Protein AF-A0A2E9YL46-F1 (afdb_monomer_lite)

Radius of gyration: 16.25 Å; chains: 1; bounding box: 43×36×44 Å

Foldseek 3Di:
DEAEEDEQAAEEEEEEQDADDYAYEYEWEFPRYEYEYERDDLQRYAYEYAPVQFLAPADAQGFFAEAEAEQDAAAFQAEAEPQVPDQLSNGAEYEYDDDVDQQLVQLPVVVCSVVQFCQSVQSSNHHHDRSRGYQWYFHPFQFGKHKYWYFRPVFTKIWIKIATSVVDPGGRTTGRVRITGIYMYGNHHGPCDVVNPGSYGYHHVVVVVVPD

Secondary structure (DSSP, 8-state):
-PPPEEE--SS-EEEE--SSSS--EEEE-TTS--EEEES--TTTSEEEEEGGG-SS-PPTTPBP-EEEEEPP-PPTTPEEE-TTTS-GGG-SEEEEE--S-TTHHHH-GGGGGGT-SSHHHHHHTS-SSTT---SEEEPSSTT-EEEEEEEETTTTEEEEEEEEGGGSTT--EE-GGGEEEEEEEETPPTTHHHHHT--EEEE-GGGGGGT-

Sequence (212 aa):
DADDTVWGGNGNDIIDVGAVAGSDVLYLNAGVGKTKVTGFLIATDILHLNMDKTTATTATAGQAVVGNMTAATPADDAAYDFSAGIDTAAVDIVEVDIADGANTANADLFDDYTNGDAVELFKMLAAVGANNNIGSITVDNAGDQFYIVAYDDDTQGMHLYHANSAAVLSDTSVTINEMDYIAFFVAAADEVLAATGATVLTFDFTTINAAY

pLDDT: mean 81.87, std 11.88, range [36.28, 94.44]

Structure (mmCIF, N/CA/C/O backbone):
data_AF-A0A2E9YL46-F1
#
_entry.id   AF-A0A2E9YL46-F1
#
loop_
_atom_site.group_PDB
_atom_site.id
_atom_site.type_symbol
_atom_site.label_atom_id
_atom_site.label_alt_id
_atom_site.label_comp_id
_atom_site.label_asym_id
_atom_site.label_entity_id
_atom_site.label_seq_id
_atom_site.pdbx_PDB_ins_code
_atom_site.Cartn_x
_atom_site.Cartn_y
_atom_site.Cartn_z
_atom_site.occupancy
_atom_site.B_iso_or_equiv
_atom_site.auth_seq_id
_atom_site.auth_comp_id
_atom_site.auth_asym_id
_atom_site.auth_atom_id
_atom_site.pdbx_PDB_model_num
ATOM 1 N N . ASP A 1 1 ? 12.480 2.189 -25.510 1.00 67.06 1 ASP A N 1
ATOM 2 C CA . ASP A 1 1 ? 13.425 1.947 -24.429 1.00 67.06 1 ASP A CA 1
ATOM 3 C C . ASP A 1 1 ? 13.916 0.516 -24.495 1.00 67.06 1 ASP A C 1
ATOM 5 O O . ASP A 1 1 ? 13.446 -0.228 -25.359 1.00 67.06 1 ASP A O 1
ATOM 9 N N . ALA A 1 2 ? 14.919 0.172 -23.695 1.00 77.31 2 ALA A N 1
ATOM 10 C CA . ALA A 1 2 ? 15.204 -1.223 -23.361 1.00 77.31 2 ALA A CA 1
ATOM 11 C C . ALA A 1 2 ? 14.511 -1.553 -22.033 1.00 77.31 2 ALA A C 1
ATOM 13 O O . ALA A 1 2 ? 14.193 -0.636 -21.294 1.00 77.31 2 ALA A O 1
ATOM 14 N N . ASP A 1 3 ? 14.294 -2.837 -21.752 1.00 87.81 3 ASP A N 1
ATOM 15 C CA . ASP A 1 3 ? 13.725 -3.269 -20.473 1.00 87.81 3 ASP A CA 1
ATOM 16 C C . ASP A 1 3 ? 14.717 -2.965 -19.338 1.00 87.81 3 ASP A C 1
ATOM 18 O O . ASP A 1 3 ? 15.845 -3.482 -19.347 1.00 87.81 3 ASP A O 1
ATOM 22 N N . ASP A 1 4 ? 14.303 -2.152 -18.369 1.00 87.56 4 ASP A N 1
ATOM 23 C CA . ASP A 1 4 ? 15.107 -1.795 -17.207 1.00 87.56 4 ASP A CA 1
ATOM 24 C C . ASP A 1 4 ? 14.738 -2.623 -15.972 1.00 87.56 4 ASP A C 1
ATOM 26 O O . ASP A 1 4 ? 13.637 -3.142 -15.798 1.00 87.56 4 ASP A O 1
ATOM 30 N N . THR A 1 5 ? 15.705 -2.785 -15.071 1.00 90.25 5 THR A N 1
ATOM 31 C CA . THR A 1 5 ? 15.477 -3.372 -13.749 1.00 90.25 5 THR A CA 1
ATOM 32 C C . THR A 1 5 ? 15.997 -2.419 -12.693 1.00 90.25 5 THR A C 1
ATOM 34 O O . THR A 1 5 ? 17.203 -2.182 -12.593 1.00 90.25 5 THR A O 1
ATOM 37 N N . VAL A 1 6 ? 15.080 -1.891 -11.889 1.00 91.12 6 VAL A N 1
ATOM 38 C CA . VAL A 1 6 ? 15.358 -0.877 -10.881 1.00 91.12 6 VAL A CA 1
ATOM 39 C C . VAL A 1 6 ? 15.037 -1.411 -9.496 1.00 91.12 6 VAL A C 1
ATOM 41 O O . VAL A 1 6 ? 13.941 -1.894 -9.216 1.00 91.12 6 VAL A O 1
ATOM 44 N N . TRP A 1 7 ? 16.005 -1.278 -8.596 1.00 89.94 7 TRP A N 1
ATOM 45 C CA . TRP A 1 7 ? 15.817 -1.533 -7.177 1.00 89.94 7 TRP A CA 1
ATOM 46 C C . TRP A 1 7 ? 15.770 -0.206 -6.432 1.00 89.94 7 TRP A C 1
ATOM 48 O O . TRP A 1 7 ? 16.746 0.542 -6.470 1.00 89.94 7 TRP A O 1
ATOM 58 N N . GLY A 1 8 ? 14.652 0.074 -5.753 1.00 87.50 8 GLY A N 1
ATOM 59 C CA . GLY A 1 8 ? 14.520 1.301 -4.966 1.00 87.50 8 GLY A CA 1
ATOM 60 C C . GLY A 1 8 ? 15.482 1.355 -3.781 1.00 87.50 8 GLY A C 1
ATOM 61 O O . GLY A 1 8 ? 15.953 2.422 -3.424 1.00 87.50 8 GLY A O 1
ATOM 62 N N . GLY A 1 9 ? 15.872 0.202 -3.230 1.00 85.94 9 GLY A N 1
ATOM 63 C CA . GLY A 1 9 ? 16.794 0.158 -2.099 1.00 85.94 9 GLY A CA 1
ATOM 64 C C . GLY A 1 9 ? 16.181 0.714 -0.811 1.00 85.94 9 GLY A C 1
ATOM 65 O O . GLY A 1 9 ? 14.980 0.595 -0.576 1.00 85.94 9 GLY A O 1
ATOM 66 N N . ASN A 1 10 ? 17.043 1.253 0.054 1.00 86.38 10 ASN A N 1
ATOM 67 C CA . ASN A 1 10 ? 16.646 1.937 1.281 1.00 86.38 10 ASN A CA 1
ATOM 68 C C . ASN A 1 10 ? 16.877 3.440 1.105 1.00 86.38 10 ASN A C 1
ATOM 70 O O . ASN A 1 10 ? 17.934 3.838 0.615 1.00 86.38 10 ASN A O 1
ATOM 74 N N . GLY A 1 11 ? 15.997 4.259 1.671 1.00 86.81 11 GLY A N 1
ATOM 75 C CA . GLY A 1 11 ? 16.093 5.710 1.628 1.00 86.81 11 GLY A CA 1
ATOM 76 C C . GLY A 1 11 ? 14.885 6.355 0.966 1.00 86.81 11 GLY A C 1
ATOM 77 O O . GLY A 1 11 ? 13.866 5.721 0.719 1.00 86.81 11 GLY A O 1
ATOM 78 N N . ASN A 1 12 ? 14.988 7.668 0.771 1.00 89.25 12 ASN A N 1
ATOM 79 C CA . ASN A 1 12 ? 13.991 8.396 0.007 1.00 89.25 12 ASN A CA 1
ATOM 80 C C . ASN A 1 12 ? 14.494 8.538 -1.425 1.00 89.25 12 ASN A C 1
ATOM 82 O O . ASN A 1 12 ? 15.507 9.208 -1.647 1.00 89.25 12 ASN A O 1
ATOM 86 N N . ASP A 1 13 ? 13.769 7.950 -2.365 1.00 90.75 13 ASP A N 1
ATOM 87 C CA . ASP A 1 13 ? 14.219 7.757 -3.735 1.00 90.75 13 ASP A CA 1
ATOM 88 C C . ASP A 1 13 ? 13.315 8.480 -4.731 1.00 90.75 13 ASP A C 1
ATOM 90 O O . ASP A 1 13 ? 12.110 8.653 -4.532 1.00 90.75 13 ASP A O 1
ATOM 94 N N . ILE A 1 14 ? 13.921 8.925 -5.829 1.00 92.62 14 ILE A N 1
ATOM 95 C CA . ILE A 1 14 ? 13.212 9.419 -7.007 1.00 92.62 14 ILE A CA 1
ATOM 96 C C . ILE A 1 14 ? 13.654 8.530 -8.157 1.00 92.62 14 ILE A C 1
ATOM 98 O O . ILE A 1 14 ? 14.817 8.566 -8.561 1.00 92.62 14 ILE A O 1
ATOM 102 N N . ILE A 1 15 ? 12.722 7.728 -8.651 1.00 92.06 15 ILE A N 1
ATOM 103 C CA . ILE A 1 15 ? 12.940 6.742 -9.696 1.00 92.06 15 ILE A CA 1
ATOM 104 C C . ILE A 1 15 ? 12.145 7.165 -10.920 1.00 92.06 15 ILE A C 1
ATOM 106 O O . ILE A 1 15 ? 10.940 7.389 -10.847 1.00 92.06 15 ILE A O 1
ATOM 110 N N . ASP A 1 16 ? 12.833 7.247 -12.046 1.00 91.69 16 ASP A N 1
ATOM 111 C CA . ASP A 1 16 ? 12.220 7.363 -13.359 1.00 91.69 16 ASP A CA 1
ATOM 112 C C . ASP A 1 16 ? 12.512 6.059 -14.094 1.00 91.69 16 ASP A C 1
ATOM 114 O O . ASP A 1 16 ? 13.683 5.763 -14.338 1.00 91.69 16 ASP A O 1
ATOM 118 N N . VAL A 1 17 ? 11.483 5.251 -14.363 1.00 87.12 17 VAL A N 1
ATOM 119 C CA . VAL A 1 17 ? 11.672 3.950 -15.033 1.00 87.12 17 VAL A CA 1
ATOM 120 C C . VAL A 1 17 ? 11.790 4.077 -16.554 1.00 87.12 17 VAL A C 1
ATOM 122 O O . VAL A 1 17 ? 12.027 3.083 -17.214 1.00 87.12 17 VAL A O 1
ATOM 125 N N . GLY A 1 18 ? 11.725 5.292 -17.110 1.00 76.56 18 GLY A N 1
ATOM 126 C CA . GLY A 1 18 ? 11.909 5.509 -18.547 1.00 76.56 18 GLY A CA 1
ATOM 127 C C . GLY A 1 18 ? 10.591 5.563 -19.320 1.00 76.56 18 GLY A C 1
ATOM 128 O O . GLY A 1 18 ? 9.504 5.573 -18.748 1.00 76.56 18 GLY A O 1
ATOM 129 N N . ALA A 1 19 ? 10.666 5.749 -20.642 1.00 65.88 19 ALA A N 1
ATOM 130 C CA . ALA A 1 19 ? 9.519 6.176 -21.447 1.00 65.88 19 ALA A CA 1
ATOM 131 C C . ALA A 1 19 ? 8.931 5.055 -22.321 1.00 65.88 19 ALA A C 1
ATOM 133 O O . ALA A 1 19 ? 9.521 4.680 -23.333 1.00 65.88 19 ALA A O 1
ATOM 134 N N . VAL A 1 20 ? 7.682 4.673 -22.020 1.00 64.69 20 VAL A N 1
ATOM 135 C CA . VAL A 1 20 ? 6.592 4.100 -22.860 1.00 64.69 20 VAL A CA 1
ATOM 136 C C . VAL A 1 20 ? 6.867 2.822 -23.676 1.00 64.69 20 VAL A C 1
ATOM 138 O O . VAL A 1 20 ? 5.922 2.173 -24.118 1.00 64.69 20 VAL A O 1
ATOM 141 N N . ALA A 1 21 ? 8.114 2.432 -23.926 1.00 65.06 21 ALA A N 1
ATOM 142 C CA . ALA A 1 21 ? 8.453 1.307 -24.793 1.00 65.06 21 ALA A CA 1
ATOM 143 C C . ALA A 1 21 ? 9.463 0.373 -24.123 1.00 65.06 21 ALA A C 1
ATOM 145 O O . ALA A 1 21 ? 10.655 0.594 -24.261 1.00 65.06 21 ALA A O 1
ATOM 146 N N . GLY A 1 22 ? 8.988 -0.690 -23.493 1.00 73.88 22 GLY A N 1
ATOM 147 C CA . GLY A 1 22 ? 9.778 -1.647 -22.717 1.00 73.88 22 GLY A CA 1
ATOM 148 C C . GLY A 1 22 ? 8.853 -2.347 -21.725 1.00 73.88 22 GLY A C 1
ATOM 149 O O . GLY A 1 22 ? 7.664 -2.022 -21.676 1.00 73.88 22 GLY A O 1
ATOM 150 N N . SER A 1 23 ? 9.363 -3.338 -21.006 1.00 86.88 23 SER A N 1
ATOM 151 C CA . SER A 1 23 ? 8.729 -3.886 -19.806 1.00 86.88 23 SER A CA 1
ATOM 152 C C . SER A 1 23 ? 9.705 -3.711 -18.655 1.00 86.88 23 SER A C 1
ATOM 154 O O . SER A 1 23 ? 10.647 -4.493 -18.508 1.00 86.88 23 SER A O 1
ATOM 156 N N . ASP A 1 24 ? 9.505 -2.651 -17.880 1.00 89.44 24 ASP A N 1
ATOM 157 C CA . ASP A 1 24 ? 10.419 -2.305 -16.799 1.00 89.44 24 ASP A CA 1
ATOM 158 C C . ASP A 1 24 ? 10.064 -3.073 -15.531 1.00 89.44 24 ASP A C 1
ATOM 160 O O . ASP A 1 24 ? 8.908 -3.404 -15.278 1.00 89.44 24 ASP A O 1
ATOM 164 N N . VAL A 1 25 ? 11.062 -3.383 -14.710 1.00 90.88 25 VAL A N 1
ATOM 165 C CA . VAL A 1 25 ? 10.877 -4.106 -13.451 1.00 90.88 25 VAL A CA 1
ATOM 166 C C . VAL A 1 25 ? 11.315 -3.226 -12.296 1.00 90.88 25 VAL A C 1
ATOM 168 O O . VAL A 1 25 ? 12.487 -2.871 -12.185 1.00 90.88 25 VAL A O 1
ATOM 171 N N . LEU A 1 26 ? 10.393 -2.931 -11.388 1.00 92.50 26 LEU A N 1
ATOM 172 C CA . LEU A 1 26 ? 10.638 -2.124 -10.203 1.00 92.50 26 LEU A CA 1
ATOM 173 C C . LEU A 1 26 ? 10.485 -2.963 -8.934 1.00 92.50 26 LEU A C 1
ATOM 175 O O . LEU A 1 26 ? 9.459 -3.601 -8.726 1.00 92.50 26 LEU A O 1
ATOM 179 N N . TYR A 1 27 ? 11.481 -2.921 -8.053 1.00 92.75 27 TYR A N 1
ATOM 180 C CA . TYR A 1 27 ? 11.441 -3.571 -6.741 1.00 92.75 27 TYR A CA 1
ATOM 181 C C . TYR A 1 27 ? 11.301 -2.527 -5.634 1.00 92.75 27 TYR A C 1
ATOM 183 O O . TYR A 1 27 ? 12.212 -1.713 -5.444 1.00 92.75 27 TYR A O 1
ATOM 191 N N . LEU A 1 28 ? 10.208 -2.595 -4.865 1.00 91.69 28 LEU A N 1
ATOM 192 C CA . LEU A 1 28 ? 9.952 -1.723 -3.713 1.00 91.69 28 LEU A CA 1
ATOM 193 C C . LEU A 1 28 ? 9.775 -2.538 -2.429 1.00 91.69 28 LEU A C 1
ATOM 195 O O . LEU A 1 28 ? 9.027 -3.513 -2.385 1.00 91.69 28 LEU A O 1
ATOM 199 N N . ASN A 1 29 ? 10.455 -2.116 -1.364 1.00 89.19 29 ASN A N 1
ATOM 200 C CA . ASN A 1 29 ? 10.372 -2.750 -0.051 1.00 89.19 29 ASN A CA 1
ATOM 201 C C . ASN A 1 29 ? 9.675 -1.825 0.954 1.00 89.19 29 ASN A C 1
ATOM 203 O O . ASN A 1 29 ? 9.906 -0.618 0.957 1.00 89.19 29 ASN A O 1
ATOM 207 N N . ALA A 1 30 ? 8.857 -2.396 1.838 1.00 86.00 30 ALA A N 1
ATOM 208 C CA . ALA A 1 30 ? 8.166 -1.634 2.874 1.00 86.00 30 ALA A CA 1
ATOM 209 C C . ALA A 1 30 ? 9.084 -1.306 4.064 1.00 86.00 30 ALA A C 1
ATOM 211 O O . ALA A 1 30 ? 9.929 -2.120 4.458 1.00 86.00 30 ALA A O 1
ATOM 212 N N . GLY A 1 31 ? 8.875 -0.135 4.673 1.00 80.56 31 GLY A N 1
ATOM 213 C CA . GLY A 1 31 ? 9.519 0.267 5.930 1.00 80.56 31 GLY A CA 1
ATOM 214 C C . GLY A 1 31 ? 10.994 0.673 5.817 1.00 80.56 31 GLY A C 1
ATOM 215 O O . GLY A 1 31 ? 11.689 0.742 6.830 1.00 80.56 31 GLY A O 1
ATOM 216 N N . VAL A 1 32 ? 11.502 0.920 4.603 1.00 83.44 32 VAL A N 1
ATOM 217 C CA . VAL A 1 32 ? 12.905 1.323 4.370 1.00 83.44 32 VAL A CA 1
ATOM 218 C C . VAL A 1 32 ? 13.065 2.706 3.736 1.00 83.44 32 VAL A C 1
ATOM 220 O O . VAL A 1 32 ? 14.190 3.114 3.459 1.00 83.44 32 VAL A O 1
ATOM 223 N N . GLY A 1 33 ? 11.968 3.447 3.580 1.00 84.75 33 GLY A N 1
ATOM 224 C CA . GLY A 1 33 ? 11.929 4.810 3.058 1.00 84.75 33 GLY A CA 1
ATOM 225 C C . GLY A 1 33 ? 10.841 4.990 1.999 1.00 84.75 33 GLY A C 1
ATOM 226 O O . GLY A 1 33 ? 9.962 4.137 1.879 1.00 84.75 33 GLY A O 1
ATOM 227 N N . LYS A 1 34 ? 10.857 6.129 1.299 1.00 86.94 34 LYS A N 1
ATOM 228 C CA . LYS A 1 34 ? 9.752 6.587 0.440 1.00 86.94 34 LYS A CA 1
ATOM 229 C C . LYS A 1 34 ? 10.220 6.809 -0.991 1.00 86.94 34 LYS A C 1
ATOM 231 O O . LYS A 1 34 ? 11.193 7.521 -1.209 1.00 86.94 34 LYS A O 1
ATOM 236 N N . THR A 1 35 ? 9.495 6.289 -1.972 1.00 91.00 35 THR A N 1
ATOM 237 C CA . THR A 1 35 ? 9.879 6.381 -3.387 1.00 91.00 35 THR A CA 1
ATOM 238 C C . THR A 1 35 ? 8.876 7.194 -4.197 1.00 91.00 35 THR A C 1
ATOM 240 O O . THR A 1 35 ? 7.684 6.908 -4.200 1.00 91.00 35 THR A O 1
ATOM 243 N N . LYS A 1 36 ? 9.345 8.183 -4.955 1.00 91.25 36 LYS A N 1
ATOM 244 C CA . LYS A 1 36 ? 8.563 8.778 -6.044 1.00 91.25 36 LYS A CA 1
ATOM 245 C C . LYS A 1 36 ? 8.927 8.088 -7.351 1.00 91.25 36 LYS A C 1
ATOM 247 O O . LYS A 1 36 ? 10.099 8.078 -7.712 1.00 91.25 36 LYS A O 1
ATOM 252 N N . VAL A 1 37 ? 7.933 7.571 -8.058 1.00 91.19 37 VAL A N 1
ATOM 253 C CA . VAL A 1 37 ? 8.085 6.841 -9.316 1.00 91.19 37 VAL A CA 1
ATOM 254 C C . VAL A 1 37 ? 7.440 7.632 -10.452 1.00 91.19 37 VAL A C 1
ATOM 256 O O . VAL A 1 37 ? 6.277 8.029 -10.368 1.00 91.19 37 VAL A O 1
ATOM 259 N N . THR A 1 38 ? 8.187 7.861 -11.528 1.00 90.69 38 THR A N 1
ATOM 260 C CA . THR A 1 38 ? 7.681 8.389 -12.803 1.00 90.69 38 THR A CA 1
ATOM 261 C C . THR A 1 38 ? 7.908 7.382 -13.921 1.00 90.69 38 THR A C 1
ATOM 263 O O . THR A 1 38 ? 8.805 6.549 -13.832 1.00 90.69 38 THR A O 1
ATOM 266 N N . GLY A 1 39 ? 7.085 7.455 -14.968 1.00 87.94 39 GLY A N 1
ATOM 267 C CA . GLY A 1 39 ? 7.238 6.621 -16.165 1.00 87.94 39 GLY A CA 1
ATOM 268 C C . GLY A 1 39 ? 6.656 5.210 -16.055 1.00 87.94 39 GLY A C 1
ATOM 269 O O . GLY A 1 39 ? 6.509 4.567 -17.082 1.00 87.94 39 GLY A O 1
ATOM 270 N N . PHE A 1 40 ? 6.259 4.765 -14.856 1.00 88.25 40 PHE A N 1
ATOM 271 C CA . PHE A 1 40 ? 5.756 3.409 -14.632 1.00 88.25 40 PHE A CA 1
ATOM 272 C C . PHE A 1 40 ? 4.370 3.201 -15.246 1.00 88.25 40 PHE A C 1
ATOM 274 O O . PHE A 1 40 ? 3.409 3.903 -14.924 1.00 88.25 40 PHE A O 1
ATOM 281 N N . LEU A 1 41 ? 4.262 2.199 -16.106 1.00 85.69 41 LEU A N 1
ATOM 282 C CA . LEU A 1 41 ? 3.061 1.822 -16.826 1.00 85.69 41 LEU A CA 1
ATOM 283 C C . LEU A 1 41 ? 2.531 0.491 -16.294 1.00 85.69 41 LEU A C 1
ATOM 285 O O . LEU A 1 41 ? 3.007 -0.578 -16.661 1.00 85.69 41 LEU A O 1
ATOM 289 N N . ILE A 1 42 ? 1.457 0.549 -15.503 1.00 78.25 42 ILE A N 1
ATOM 290 C CA . ILE A 1 42 ? 0.840 -0.625 -14.854 1.00 78.25 42 ILE A CA 1
ATOM 291 C C . ILE A 1 42 ? 0.445 -1.731 -15.850 1.00 78.25 42 ILE A C 1
ATOM 293 O O . ILE A 1 42 ? 0.332 -2.880 -15.457 1.00 78.25 42 ILE A O 1
ATOM 297 N N . ALA A 1 43 ? 0.236 -1.436 -17.135 1.00 77.94 43 ALA A N 1
ATOM 298 C CA . ALA A 1 43 ? -0.107 -2.457 -18.129 1.00 77.94 43 ALA A CA 1
ATOM 299 C C . ALA A 1 43 ? 1.103 -3.205 -18.727 1.00 77.94 43 ALA A C 1
ATOM 301 O O . ALA A 1 43 ? 0.911 -4.243 -19.363 1.00 77.94 43 ALA A O 1
ATOM 302 N N . THR A 1 44 ? 2.320 -2.672 -18.601 1.00 83.19 44 THR A N 1
ATOM 303 C CA . THR A 1 44 ? 3.522 -3.209 -19.270 1.00 83.19 44 THR A CA 1
ATOM 304 C C . THR A 1 44 ? 4.673 -3.494 -18.319 1.00 83.19 44 THR A C 1
ATOM 306 O O . THR A 1 44 ? 5.444 -4.418 -18.577 1.00 83.19 44 THR A O 1
ATOM 309 N N . ASP A 1 45 ? 4.777 -2.740 -17.234 1.00 88.75 45 ASP A N 1
ATOM 310 C CA . ASP A 1 45 ? 5.865 -2.840 -16.267 1.00 88.75 45 ASP A CA 1
ATOM 311 C C . ASP A 1 45 ? 5.480 -3.773 -15.126 1.00 88.75 45 ASP A C 1
ATOM 313 O O . ASP A 1 45 ? 4.311 -4.081 -14.929 1.00 88.75 45 ASP A O 1
ATOM 317 N N . ILE A 1 46 ? 6.462 -4.241 -14.365 1.00 90.25 46 ILE A N 1
ATOM 318 C CA . ILE A 1 46 ? 6.290 -5.187 -13.267 1.00 90.25 46 ILE A CA 1
ATOM 319 C C . ILE A 1 46 ? 6.723 -4.523 -11.965 1.00 90.25 46 ILE A C 1
ATOM 321 O O . ILE A 1 46 ? 7.869 -4.102 -11.816 1.00 90.25 46 ILE A O 1
ATOM 325 N N . LEU A 1 47 ? 5.826 -4.497 -10.985 1.00 92.00 47 LEU A N 1
ATOM 326 C CA . LEU A 1 47 ? 6.113 -4.101 -9.615 1.00 92.00 47 LEU A CA 1
ATOM 327 C C . LEU A 1 47 ? 6.322 -5.347 -8.750 1.00 92.00 47 LEU A C 1
ATOM 329 O O . LEU A 1 47 ? 5.407 -6.142 -8.552 1.00 92.00 47 LEU A O 1
ATOM 333 N N . HIS A 1 48 ? 7.514 -5.495 -8.186 1.00 92.94 48 HIS A N 1
ATOM 334 C CA . HIS A 1 48 ? 7.808 -6.494 -7.170 1.00 92.94 48 HIS A CA 1
ATOM 335 C C . HIS A 1 48 ? 7.664 -5.907 -5.768 1.00 92.94 48 HIS A C 1
ATOM 337 O O . HIS A 1 48 ? 8.346 -4.940 -5.410 1.00 92.94 48 HIS A O 1
ATOM 343 N N . LEU A 1 49 ? 6.824 -6.554 -4.965 1.00 92.50 49 LEU A N 1
ATOM 344 C CA . LEU A 1 49 ? 6.616 -6.259 -3.552 1.00 92.50 49 LEU A CA 1
ATOM 345 C C . LEU A 1 49 ? 7.218 -7.357 -2.681 1.00 92.50 49 LEU A C 1
ATOM 347 O O . LEU A 1 49 ? 7.313 -8.516 -3.084 1.00 92.50 49 LEU A O 1
ATOM 351 N N . ASN A 1 50 ? 7.658 -6.992 -1.483 1.00 92.00 50 ASN A N 1
ATOM 352 C CA . ASN A 1 50 ? 8.313 -7.933 -0.589 1.00 92.00 50 ASN A CA 1
ATOM 353 C C . ASN A 1 50 ? 7.294 -8.901 0.023 1.00 92.00 50 ASN A C 1
ATOM 355 O O . ASN A 1 50 ? 6.409 -8.489 0.766 1.00 92.00 50 ASN A O 1
ATOM 359 N N . MET A 1 51 ? 7.462 -10.194 -0.240 1.00 92.19 51 MET A N 1
ATOM 360 C CA . MET A 1 51 ? 6.573 -11.232 0.284 1.00 92.19 51 MET A CA 1
ATOM 361 C C . MET A 1 51 ? 6.664 -11.406 1.807 1.00 92.19 51 MET A C 1
ATOM 363 O O . MET A 1 51 ? 5.726 -11.882 2.429 1.00 92.19 51 MET A O 1
ATOM 367 N N . ASP A 1 52 ? 7.766 -10.980 2.433 1.00 90.69 52 ASP A N 1
ATOM 368 C CA . ASP A 1 52 ? 7.895 -10.979 3.899 1.00 90.69 52 ASP A CA 1
ATOM 369 C C . ASP A 1 52 ? 7.066 -9.863 4.562 1.00 90.69 52 ASP A C 1
ATOM 371 O O . ASP A 1 52 ? 7.064 -9.722 5.786 1.00 90.69 52 ASP A O 1
ATOM 375 N N . LYS A 1 53 ? 6.419 -9.016 3.755 1.00 92.25 53 LYS A N 1
ATOM 376 C CA . LYS A 1 53 ? 5.547 -7.920 4.190 1.00 92.25 53 LYS A CA 1
ATOM 377 C C . LYS A 1 53 ? 4.075 -8.228 3.933 1.00 92.25 53 LYS A C 1
ATOM 379 O O . LYS A 1 53 ? 3.237 -7.345 4.077 1.00 92.25 53 LYS A O 1
ATOM 384 N N . THR A 1 54 ? 3.752 -9.464 3.581 1.00 92.81 54 THR A N 1
ATOM 385 C CA . THR A 1 54 ? 2.381 -9.928 3.391 1.00 92.81 54 THR A CA 1
ATOM 386 C C . THR A 1 54 ? 2.138 -11.156 4.253 1.00 92.81 54 THR A C 1
ATOM 388 O O . THR A 1 54 ? 3.017 -12.004 4.402 1.00 92.81 54 THR A O 1
ATOM 391 N N . THR A 1 55 ? 0.940 -11.291 4.814 1.00 92.62 55 THR A N 1
ATOM 392 C CA . THR A 1 55 ? 0.529 -12.531 5.495 1.00 92.62 55 THR A CA 1
ATOM 393 C C . THR A 1 55 ? 0.107 -13.630 4.535 1.00 92.62 55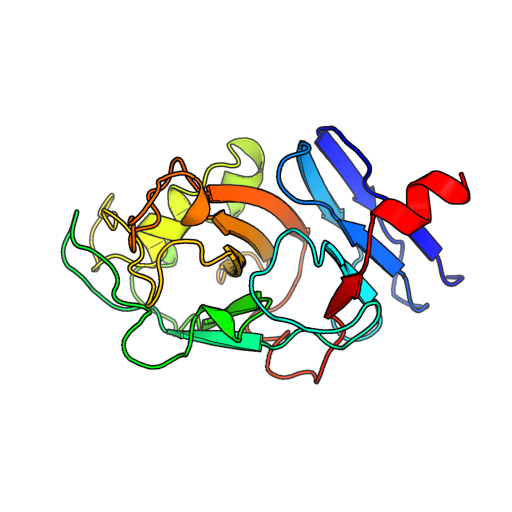 THR A C 1
ATOM 395 O O . THR A 1 55 ? 0.155 -14.812 4.892 1.00 92.62 55 THR A O 1
ATOM 398 N N . ALA A 1 56 ? -0.257 -13.259 3.309 1.00 91.38 56 ALA A N 1
ATOM 399 C CA . ALA A 1 56 ? -0.547 -14.209 2.255 1.00 91.38 56 ALA A CA 1
ATOM 400 C C . ALA A 1 56 ? 0.670 -15.095 1.948 1.00 91.38 56 ALA A C 1
ATOM 402 O O . ALA A 1 56 ? 1.829 -14.694 2.019 1.00 91.38 56 ALA A O 1
ATOM 403 N N . THR A 1 57 ? 0.390 -16.351 1.596 1.00 91.81 57 THR A N 1
ATOM 404 C CA . THR A 1 57 ? 1.415 -17.379 1.329 1.00 91.81 57 THR A CA 1
ATOM 405 C C . THR A 1 57 ? 1.783 -17.476 -0.153 1.00 91.81 57 THR A C 1
ATOM 407 O O . THR A 1 57 ? 2.223 -18.526 -0.634 1.00 91.81 57 THR A O 1
ATOM 410 N N . THR A 1 58 ? 1.582 -16.386 -0.895 1.00 90.44 58 THR A N 1
ATOM 411 C CA . THR A 1 58 ? 1.896 -16.275 -2.320 1.00 90.44 58 THR A CA 1
ATOM 412 C C . THR A 1 58 ? 3.383 -16.535 -2.536 1.00 90.44 58 THR A C 1
ATOM 414 O O . THR A 1 58 ? 4.227 -15.960 -1.863 1.00 90.44 58 THR A O 1
ATOM 417 N N . ALA A 1 59 ? 3.726 -17.444 -3.449 1.00 90.19 59 ALA A N 1
ATOM 418 C CA . ALA A 1 59 ? 5.118 -17.812 -3.709 1.00 90.19 59 ALA A CA 1
ATOM 419 C C . ALA A 1 59 ? 5.908 -16.662 -4.358 1.00 90.19 59 ALA A C 1
ATOM 421 O O . ALA A 1 59 ? 5.327 -15.845 -5.059 1.00 90.19 59 ALA A O 1
ATOM 422 N N . THR A 1 60 ? 7.238 -16.655 -4.205 1.00 90.00 60 THR A N 1
ATOM 423 C CA . THR A 1 60 ? 8.119 -15.690 -4.892 1.00 90.00 60 THR A CA 1
ATOM 424 C C . THR A 1 60 ? 7.910 -15.701 -6.413 1.00 90.00 60 THR A C 1
ATOM 426 O O . THR A 1 60 ? 7.734 -16.764 -7.017 1.00 90.00 60 THR A O 1
ATOM 429 N N . ALA A 1 61 ? 7.921 -14.513 -7.018 1.00 87.44 61 ALA A N 1
ATOM 430 C CA . ALA A 1 61 ? 7.512 -14.225 -8.394 1.00 87.44 61 ALA A CA 1
ATOM 431 C C . ALA A 1 61 ? 6.073 -14.673 -8.737 1.00 87.44 61 ALA A C 1
ATOM 433 O O . ALA A 1 61 ? 5.711 -14.791 -9.910 1.00 87.44 61 ALA A O 1
ATOM 434 N N . GLY A 1 62 ? 5.250 -14.950 -7.724 1.00 89.31 62 GLY A N 1
ATOM 435 C CA . GLY A 1 62 ? 3.827 -15.218 -7.857 1.00 89.31 62 GLY A CA 1
ATOM 436 C C . GLY A 1 62 ? 3.050 -13.921 -8.031 1.00 89.31 62 GLY A C 1
ATOM 437 O O . GLY A 1 62 ? 3.431 -12.882 -7.498 1.00 89.31 62 GLY A O 1
ATOM 438 N N . GLN A 1 63 ? 1.952 -13.983 -8.781 1.00 90.75 63 GLN A N 1
ATOM 439 C CA . GLN A 1 63 ? 1.037 -12.849 -8.898 1.00 90.75 63 GLN A CA 1
ATOM 440 C C . GLN A 1 63 ? 0.436 -12.543 -7.530 1.00 90.75 63 GLN A C 1
ATOM 442 O O . GLN A 1 63 ? -0.076 -13.458 -6.881 1.00 90.75 63 GLN A O 1
ATOM 447 N N . ALA A 1 64 ? 0.491 -11.274 -7.132 1.00 91.19 64 ALA A N 1
ATOM 448 C CA . ALA A 1 64 ? -0.123 -10.814 -5.899 1.00 91.19 64 ALA A CA 1
ATOM 449 C C . ALA A 1 64 ? -1.635 -11.084 -5.922 1.00 91.19 64 ALA A C 1
ATOM 451 O O . ALA A 1 64 ? -2.315 -10.859 -6.929 1.00 91.19 64 ALA A O 1
ATOM 452 N N . VAL A 1 65 ? -2.167 -11.568 -4.805 1.00 91.19 65 VAL A N 1
ATOM 453 C CA . VAL A 1 65 ? -3.603 -11.700 -4.580 1.00 91.19 65 VAL A CA 1
ATOM 454 C C . VAL A 1 65 ? -4.155 -10.318 -4.258 1.00 91.19 65 VAL A C 1
ATOM 456 O O . VAL A 1 65 ? -3.878 -9.760 -3.196 1.00 91.19 65 VAL A O 1
ATOM 459 N N . VAL A 1 66 ? -4.927 -9.774 -5.198 1.00 88.50 66 VAL A N 1
ATOM 460 C CA . VAL A 1 66 ? -5.571 -8.465 -5.074 1.00 88.50 66 VAL A CA 1
ATOM 461 C C . VAL A 1 66 ? -6.930 -8.626 -4.394 1.00 88.50 66 VAL A C 1
ATOM 463 O O . VAL A 1 66 ? -7.788 -9.372 -4.873 1.00 88.50 66 VAL A O 1
ATOM 466 N N . GLY A 1 67 ? -7.117 -7.935 -3.275 1.00 87.25 67 GLY A N 1
ATOM 467 C CA . GLY A 1 67 ? -8.421 -7.665 -2.680 1.00 87.25 67 GLY A CA 1
ATOM 468 C C . GLY A 1 67 ? -8.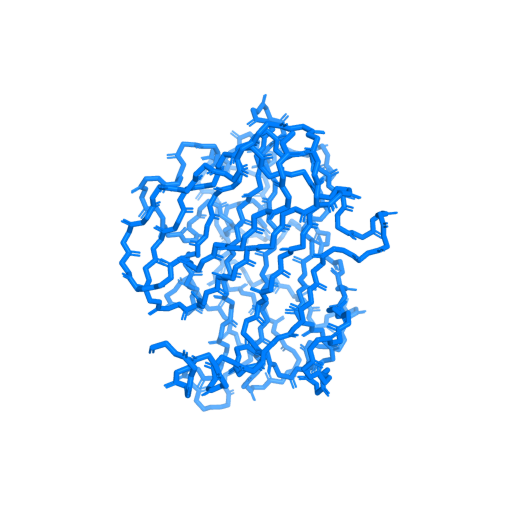914 -6.270 -3.055 1.00 87.25 67 GLY A C 1
ATOM 469 O O . GLY A 1 67 ? -8.121 -5.406 -3.418 1.00 87.25 67 GLY A O 1
ATOM 470 N N . ASN A 1 68 ? -10.214 -6.029 -2.905 1.00 83.88 68 ASN A N 1
ATOM 471 C CA . ASN A 1 68 ? -10.792 -4.707 -3.129 1.00 83.88 68 ASN A CA 1
ATOM 472 C C . ASN A 1 68 ? -11.334 -4.158 -1.810 1.00 83.88 68 ASN A C 1
ATOM 474 O O . ASN A 1 68 ? -12.042 -4.855 -1.080 1.00 83.88 68 ASN A O 1
ATOM 478 N N . MET A 1 69 ? -11.028 -2.899 -1.527 1.00 81.69 69 MET A N 1
ATOM 479 C CA . MET A 1 69 ? -11.598 -2.130 -0.429 1.00 81.69 69 MET A CA 1
ATOM 480 C C . MET A 1 69 ? -12.493 -1.056 -1.029 1.00 81.69 69 MET A C 1
ATOM 482 O O . MET A 1 69 ? -12.017 -0.167 -1.715 1.00 81.69 69 MET A O 1
ATOM 486 N N . THR A 1 70 ? -13.794 -1.114 -0.777 1.00 77.12 70 THR A N 1
ATOM 487 C CA . THR A 1 70 ? -14.677 -0.005 -1.153 1.00 77.12 70 THR A CA 1
ATOM 488 C C . THR A 1 70 ? -14.630 1.046 -0.060 1.00 77.12 70 THR A C 1
ATOM 490 O O . THR A 1 70 ? -14.793 0.703 1.109 1.00 77.12 70 THR A O 1
ATOM 493 N N . ALA A 1 71 ? -14.483 2.324 -0.408 1.00 67.38 71 ALA A N 1
ATOM 494 C CA . ALA A 1 71 ? -14.622 3.390 0.579 1.00 67.38 71 ALA A CA 1
ATOM 495 C C . ALA A 1 71 ? -15.965 3.252 1.335 1.00 67.38 71 ALA A C 1
ATOM 497 O O . ALA A 1 71 ? -17.053 3.324 0.759 1.00 67.38 71 ALA A O 1
ATOM 498 N N . ALA A 1 72 ? -15.891 3.012 2.643 1.00 65.81 72 ALA A N 1
ATOM 499 C CA . ALA A 1 72 ? -17.041 3.005 3.536 1.00 65.81 72 ALA A CA 1
ATOM 500 C C . ALA A 1 72 ? -17.166 4.393 4.166 1.00 65.81 72 ALA A C 1
ATOM 502 O O . ALA A 1 72 ? -16.239 5.191 4.131 1.00 65.81 72 ALA A O 1
ATOM 503 N N . THR A 1 73 ? -18.315 4.690 4.769 1.00 68.06 73 THR A N 1
ATOM 504 C CA . THR A 1 73 ? -18.549 5.968 5.458 1.00 68.06 73 THR A CA 1
ATOM 505 C C . THR A 1 73 ? -18.722 5.765 6.970 1.00 68.06 73 THR A C 1
ATOM 507 O O . THR A 1 73 ? -19.790 6.093 7.506 1.00 68.06 73 THR A O 1
ATOM 510 N N . PRO A 1 74 ? -17.754 5.151 7.679 1.00 77.25 74 PRO A N 1
ATOM 511 C CA . PRO A 1 74 ? -17.782 5.099 9.134 1.00 77.25 74 PRO A CA 1
ATOM 512 C C . PRO A 1 74 ? -17.715 6.527 9.695 1.00 77.25 74 PRO A C 1
ATOM 514 O O . PRO A 1 74 ? -17.166 7.428 9.070 1.00 77.25 74 PRO A O 1
ATOM 517 N N . ALA A 1 75 ? -18.315 6.765 10.861 1.00 82.44 75 ALA A N 1
ATOM 518 C CA . ALA A 1 75 ? -18.252 8.084 11.492 1.00 82.44 75 ALA A CA 1
ATOM 519 C C . ALA A 1 75 ? -16.798 8.497 11.799 1.00 82.44 75 ALA A C 1
ATOM 521 O O . ALA A 1 75 ? -15.907 7.654 11.842 1.00 82.44 75 ALA A O 1
ATOM 522 N N . ASP A 1 76 ? -16.583 9.786 12.052 1.00 85.31 76 ASP A N 1
ATOM 523 C CA . ASP A 1 76 ? -15.296 10.296 12.533 1.00 85.31 76 ASP A CA 1
ATOM 524 C C . ASP A 1 76 ? -14.803 9.510 13.764 1.00 85.31 76 ASP A C 1
ATOM 526 O O . ASP A 1 76 ? -15.606 9.146 14.634 1.00 85.31 76 ASP A O 1
ATOM 530 N N . ASP A 1 77 ? -13.506 9.202 13.790 1.00 87.38 77 ASP A N 1
ATOM 531 C CA . ASP A 1 77 ? -12.801 8.327 14.738 1.00 87.38 77 ASP A CA 1
ATOM 532 C C . ASP A 1 77 ? -13.296 6.865 14.809 1.00 87.38 77 ASP A C 1
ATOM 534 O O . ASP A 1 77 ? -12.781 6.068 15.601 1.00 87.38 77 ASP A O 1
ATOM 538 N N . ALA A 1 78 ? -14.281 6.459 14.002 1.00 90.69 78 ALA A N 1
ATOM 539 C CA . ALA A 1 78 ? -14.754 5.077 13.991 1.00 90.69 78 ALA A CA 1
ATOM 540 C C . ALA A 1 78 ? -13.809 4.164 13.199 1.00 90.69 78 ALA A C 1
ATOM 542 O O . ALA A 1 78 ? -13.039 4.606 12.347 1.00 90.69 78 ALA A O 1
ATOM 543 N N . ALA A 1 79 ? -13.875 2.865 13.488 1.00 90.62 79 ALA A N 1
ATOM 544 C CA . ALA A 1 79 ? -13.117 1.871 12.749 1.00 90.62 79 ALA A CA 1
ATOM 545 C C . ALA A 1 79 ? -13.773 1.583 11.390 1.00 90.62 79 ALA A C 1
ATOM 547 O O . ALA A 1 79 ? -14.990 1.380 11.309 1.00 90.62 79 ALA A O 1
ATOM 548 N N . TYR A 1 80 ? -12.959 1.519 10.340 1.00 89.12 80 TYR A N 1
ATOM 549 C CA . TYR A 1 80 ? -13.329 0.926 9.062 1.00 89.12 80 TYR A CA 1
ATOM 550 C C . TYR A 1 80 ? -13.251 -0.599 9.195 1.00 89.12 80 TYR A C 1
ATOM 552 O O . TYR A 1 80 ? -12.200 -1.129 9.546 1.00 89.12 80 TYR A O 1
ATOM 560 N N . ASP A 1 81 ? -14.342 -1.320 8.942 1.00 87.38 81 ASP A N 1
ATOM 561 C CA . ASP A 1 81 ? -14.362 -2.783 9.051 1.00 87.38 81 ASP A CA 1
ATOM 562 C C . ASP A 1 81 ? -14.016 -3.443 7.711 1.00 87.38 81 ASP A C 1
ATOM 564 O O . ASP A 1 81 ? -14.876 -3.578 6.841 1.00 87.38 81 ASP A O 1
ATOM 568 N N . PHE A 1 82 ? -12.753 -3.847 7.542 1.00 84.62 82 PHE A N 1
ATOM 569 C CA . PHE A 1 82 ? -12.294 -4.553 6.343 1.00 84.62 82 PHE A CA 1
ATOM 570 C C . PHE A 1 82 ? -12.525 -6.069 6.424 1.00 84.62 82 PHE A C 1
ATOM 572 O O . PHE A 1 82 ? -12.672 -6.729 5.396 1.00 84.62 82 PHE A O 1
ATOM 579 N N . SER A 1 83 ? -12.644 -6.612 7.640 1.00 78.50 83 SER A N 1
ATOM 580 C CA . SER A 1 83 ? -12.930 -8.034 7.883 1.00 78.50 83 SER A CA 1
ATOM 581 C C . SER A 1 83 ? -14.304 -8.470 7.353 1.00 78.50 83 SER A C 1
ATOM 583 O O . SER A 1 83 ? -14.548 -9.644 7.062 1.00 78.50 83 SER A O 1
ATOM 585 N N . ALA A 1 84 ? -15.220 -7.517 7.172 1.00 72.06 84 ALA A N 1
ATOM 586 C CA . ALA A 1 84 ? -16.553 -7.740 6.636 1.00 72.06 84 ALA A CA 1
ATOM 587 C C . ALA A 1 84 ? -16.561 -7.908 5.101 1.00 72.06 84 ALA A C 1
ATOM 589 O O . ALA A 1 84 ? -17.256 -7.182 4.393 1.00 72.06 84 ALA A O 1
ATOM 590 N N . GLY A 1 85 ? -15.834 -8.890 4.561 1.00 68.00 85 GLY A N 1
ATOM 591 C CA . GLY A 1 85 ? -15.945 -9.240 3.137 1.00 68.00 85 GLY A CA 1
ATOM 592 C C . GLY A 1 85 ? -14.739 -9.924 2.505 1.00 68.00 85 GLY A C 1
ATOM 593 O O . GLY A 1 85 ? -14.893 -10.506 1.431 1.00 68.00 85 GLY A O 1
ATOM 594 N N . ILE A 1 86 ? -13.577 -9.889 3.158 1.00 79.88 86 ILE A N 1
ATOM 595 C CA . ILE A 1 86 ? -12.313 -10.450 2.665 1.00 79.88 86 ILE A CA 1
ATOM 596 C C . ILE A 1 86 ? -11.589 -11.163 3.813 1.00 79.88 86 ILE A C 1
ATOM 598 O O . ILE A 1 86 ? -11.654 -10.714 4.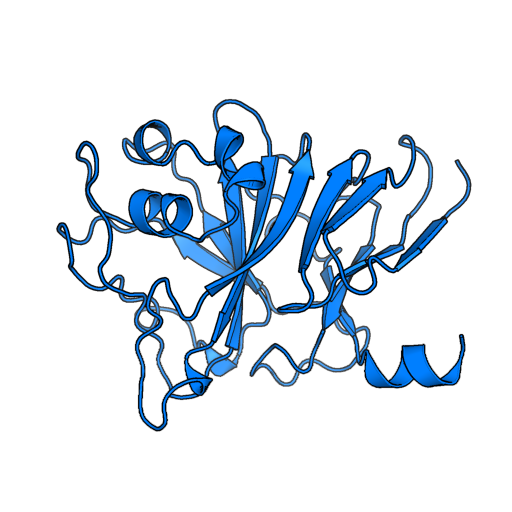952 1.00 79.88 86 ILE A O 1
ATOM 602 N N . ASP A 1 87 ? -10.916 -12.271 3.487 1.00 89.00 87 ASP A N 1
ATOM 603 C CA . ASP A 1 87 ? -9.923 -12.902 4.363 1.00 89.00 87 ASP A CA 1
ATOM 604 C C . ASP A 1 87 ? -8.621 -12.100 4.258 1.00 89.00 87 ASP A C 1
ATOM 606 O O . ASP A 1 87 ? -7.944 -12.145 3.222 1.00 89.00 87 ASP A O 1
ATOM 610 N N . THR A 1 88 ? -8.310 -11.300 5.279 1.00 87.12 88 THR A N 1
ATOM 611 C CA . THR A 1 88 ? -7.190 -10.347 5.222 1.00 87.12 88 THR A CA 1
ATOM 612 C C . THR A 1 88 ? -5.829 -11.034 5.268 1.00 87.12 88 THR A C 1
ATOM 614 O O . THR A 1 88 ? -4.851 -10.492 4.753 1.00 87.12 88 THR A O 1
ATOM 617 N N . ALA A 1 89 ? -5.768 -12.276 5.750 1.00 89.44 89 ALA A N 1
ATOM 618 C CA . ALA A 1 89 ? -4.567 -13.099 5.685 1.00 89.44 89 ALA A CA 1
ATOM 619 C C . ALA A 1 89 ? -4.319 -13.692 4.285 1.00 89.44 89 ALA A C 1
ATOM 621 O O . ALA A 1 89 ? -3.222 -14.181 4.014 1.00 89.44 89 ALA A O 1
ATOM 622 N N . ALA A 1 90 ? -5.315 -13.673 3.394 1.00 91.25 90 ALA A N 1
ATOM 623 C CA . ALA A 1 90 ? -5.230 -14.265 2.060 1.00 91.25 90 ALA A CA 1
ATOM 624 C C . ALA A 1 90 ? -4.881 -13.268 0.942 1.00 91.25 90 ALA A C 1
ATOM 626 O O . ALA A 1 90 ? -4.682 -13.700 -0.195 1.00 91.25 90 ALA A O 1
ATOM 627 N N . VAL A 1 91 ? -4.809 -11.968 1.237 1.00 91.44 91 VAL A N 1
ATOM 628 C CA . VAL A 1 91 ? -4.497 -10.913 0.260 1.00 91.44 91 VAL A CA 1
ATOM 629 C C . VAL A 1 91 ? -3.063 -10.412 0.415 1.00 91.44 91 VAL A C 1
ATOM 631 O O . VAL A 1 91 ? -2.545 -10.290 1.522 1.00 91.44 91 VAL A O 1
ATOM 634 N N . ASP A 1 92 ? -2.419 -10.112 -0.709 1.00 93.19 92 ASP A N 1
ATOM 635 C CA . ASP A 1 92 ? -1.102 -9.467 -0.731 1.00 93.19 92 ASP A CA 1
ATOM 636 C C . ASP A 1 92 ? -1.254 -7.946 -0.792 1.00 93.19 92 ASP A C 1
ATOM 638 O O . ASP A 1 92 ? -0.531 -7.202 -0.130 1.00 93.19 92 ASP A O 1
ATOM 642 N N . ILE A 1 93 ? -2.205 -7.484 -1.604 1.00 91.69 93 ILE A N 1
ATOM 643 C CA . ILE A 1 93 ? -2.441 -6.075 -1.892 1.00 91.69 93 ILE A CA 1
ATOM 644 C C . ILE A 1 93 ? -3.936 -5.803 -1.969 1.00 91.69 93 ILE A C 1
ATOM 646 O O . ILE A 1 93 ? -4.719 -6.644 -2.410 1.00 91.69 93 ILE A O 1
ATOM 650 N N . VAL A 1 94 ? -4.326 -4.617 -1.537 1.00 90.00 94 VAL A N 1
ATOM 651 C CA . VAL A 1 94 ? -5.701 -4.154 -1.539 1.00 90.00 94 VAL A CA 1
ATOM 652 C C . VAL A 1 94 ? -5.778 -2.888 -2.358 1.00 90.00 94 VAL A C 1
ATOM 654 O O . VAL A 1 94 ? -5.062 -1.930 -2.086 1.00 90.00 94 VAL A O 1
ATOM 657 N N . GLU A 1 95 ? -6.652 -2.885 -3.348 1.00 87.69 95 GLU A N 1
ATOM 658 C CA . GLU A 1 95 ? -6.964 -1.698 -4.128 1.00 87.69 95 GLU A CA 1
ATOM 659 C C . GLU A 1 95 ? -8.176 -1.003 -3.511 1.00 87.69 95 GLU A C 1
ATOM 661 O O . GLU A 1 95 ? -9.217 -1.637 -3.302 1.00 87.69 95 GLU A O 1
ATOM 666 N N . VAL A 1 96 ? -8.040 0.279 -3.173 1.00 83.88 96 VAL A N 1
ATOM 667 C CA . VAL A 1 96 ? -9.185 1.084 -2.756 1.00 83.88 96 VAL A CA 1
ATOM 668 C C . VAL A 1 96 ? -9.952 1.509 -4.005 1.00 83.88 96 VAL A C 1
ATOM 670 O O . VAL A 1 96 ? -9.458 2.309 -4.795 1.00 83.88 96 VAL A O 1
ATOM 673 N N . ASP A 1 97 ? -11.152 0.954 -4.164 1.00 74.75 97 ASP A N 1
ATOM 674 C CA . ASP A 1 97 ? -12.139 1.348 -5.171 1.00 74.75 97 ASP A CA 1
ATOM 675 C C . ASP A 1 97 ? -12.623 2.759 -4.824 1.00 74.75 97 ASP A C 1
ATOM 677 O O . ASP A 1 97 ? -13.245 2.998 -3.773 1.00 74.75 97 ASP A O 1
ATOM 681 N N . ILE A 1 98 ? -12.264 3.697 -5.697 1.00 63.88 98 ILE A N 1
ATOM 682 C CA . ILE A 1 98 ? -12.666 5.088 -5.590 1.00 63.88 98 ILE A CA 1
ATOM 683 C C . ILE A 1 98 ? -13.958 5.253 -6.371 1.00 63.88 98 ILE A C 1
ATOM 685 O O . ILE A 1 98 ? -13.997 5.705 -7.512 1.00 63.88 98 ILE A O 1
ATOM 689 N N . ALA A 1 99 ? -15.067 4.939 -5.714 1.00 56.28 99 ALA A N 1
ATOM 690 C CA . ALA A 1 99 ? -16.338 5.475 -6.153 1.00 56.28 99 ALA A CA 1
ATOM 691 C C . ALA A 1 99 ? -16.295 6.999 -5.957 1.00 56.28 99 ALA A C 1
ATOM 693 O O . ALA A 1 99 ? -16.288 7.435 -4.805 1.00 56.28 99 ALA A O 1
ATOM 694 N N . ASP A 1 100 ? -16.294 7.775 -7.053 1.00 53.47 100 ASP A N 1
ATOM 695 C CA . ASP A 1 100 ? -16.465 9.241 -7.089 1.00 53.47 100 ASP A CA 1
ATOM 696 C C . ASP A 1 100 ? -17.428 9.699 -5.976 1.00 53.47 100 ASP A C 1
ATOM 698 O O . ASP A 1 100 ? -18.661 9.640 -6.087 1.00 53.47 100 ASP A O 1
ATOM 702 N N . GLY A 1 101 ? -16.864 10.101 -4.846 1.00 52.38 101 GLY A N 1
ATOM 703 C CA . GLY A 1 101 ? -17.568 10.194 -3.576 1.00 52.38 101 GLY A CA 1
ATOM 704 C C . GLY A 1 101 ? -17.003 11.351 -2.781 1.00 52.38 101 GLY A C 1
ATOM 705 O O . GLY A 1 101 ? -15.858 11.742 -2.951 1.00 52.38 101 GLY A O 1
ATOM 706 N N . ALA A 1 102 ? -17.802 11.947 -1.897 1.00 52.78 102 ALA A N 1
ATOM 707 C CA . ALA A 1 102 ? -17.481 13.244 -1.295 1.00 52.78 102 ALA A CA 1
ATOM 708 C C . ALA A 1 102 ? -16.271 13.269 -0.318 1.00 52.78 102 ALA A C 1
ATOM 710 O O . ALA A 1 102 ? -16.122 14.252 0.407 1.00 52.78 102 ALA A O 1
ATOM 711 N N . ASN A 1 103 ? -15.422 12.233 -0.299 1.00 60.12 103 ASN A N 1
ATOM 712 C CA . ASN A 1 103 ? -14.226 12.110 0.540 1.00 60.12 103 ASN A CA 1
ATOM 713 C C . ASN A 1 103 ? -12.896 12.197 -0.205 1.00 60.12 103 ASN A C 1
ATOM 715 O O . ASN A 1 103 ? -11.924 12.586 0.435 1.00 60.12 103 ASN A O 1
ATOM 719 N N . THR A 1 104 ? -12.835 11.894 -1.506 1.00 58.50 104 THR A N 1
ATOM 720 C CA . THR A 1 104 ? -11.602 12.066 -2.301 1.00 58.50 104 THR A CA 1
ATOM 721 C C . THR A 1 104 ? -11.162 13.526 -2.280 1.00 58.50 104 THR A C 1
ATOM 723 O O . THR A 1 104 ? -10.048 13.840 -1.879 1.00 58.50 104 THR A O 1
ATOM 726 N N . ALA A 1 105 ? -12.122 14.436 -2.464 1.00 61.22 105 ALA A N 1
ATOM 727 C CA . ALA A 1 105 ? -11.929 15.880 -2.319 1.00 61.22 105 ALA A CA 1
ATOM 728 C C . ALA A 1 105 ? -11.460 16.357 -0.921 1.00 61.22 105 ALA A C 1
ATOM 730 O O . ALA A 1 105 ? -11.019 17.498 -0.793 1.00 61.22 105 ALA A O 1
ATOM 731 N N . ASN A 1 106 ? -11.598 15.551 0.142 1.00 64.50 106 ASN A N 1
ATOM 732 C CA . ASN A 1 106 ? -11.174 15.930 1.502 1.00 64.50 106 ASN A CA 1
ATOM 733 C C . ASN A 1 106 ? -9.829 15.315 1.908 1.00 64.50 106 ASN A C 1
ATOM 735 O O . ASN A 1 106 ? -9.253 15.760 2.903 1.00 64.50 106 ASN A O 1
ATOM 739 N N . ALA A 1 107 ? -9.398 14.276 1.195 1.00 70.19 107 ALA A N 1
ATOM 740 C CA . ALA A 1 107 ? -8.222 13.486 1.507 1.00 70.19 107 ALA A CA 1
ATOM 741 C C . ALA A 1 107 ? -6.953 13.991 0.814 1.00 70.19 107 ALA A C 1
ATOM 743 O O . ALA A 1 107 ? -5.915 13.446 1.112 1.00 70.19 107 ALA A O 1
ATOM 744 N N . ASP A 1 108 ? -7.008 14.972 -0.099 1.00 74.75 108 ASP A N 1
ATOM 745 C CA . ASP A 1 108 ? -5.829 15.632 -0.712 1.00 74.75 108 ASP A CA 1
ATOM 746 C C . ASP A 1 108 ? -4.615 14.697 -0.946 1.00 74.75 108 ASP A C 1
ATOM 748 O O . ASP A 1 108 ? -3.483 14.987 -0.549 1.00 74.75 108 ASP A O 1
ATOM 752 N N . LEU A 1 109 ? -4.871 13.513 -1.521 1.00 75.00 109 LEU A N 1
ATOM 753 C CA . LEU A 1 109 ? -3.885 12.434 -1.625 1.00 75.00 109 LEU A CA 1
ATOM 754 C C . LEU A 1 109 ? -2.688 12.890 -2.470 1.00 75.00 109 LEU A C 1
ATOM 756 O O . LEU A 1 109 ? -1.536 12.619 -2.117 1.00 75.00 109 LEU A O 1
ATOM 760 N N . PHE A 1 110 ? -2.945 13.667 -3.524 1.00 67.38 110 PHE A N 1
ATOM 761 C CA . PHE A 1 110 ? -1.946 14.161 -4.461 1.00 67.38 110 PHE A CA 1
ATOM 762 C C . PHE A 1 110 ? -0.786 14.915 -3.805 1.00 67.38 110 PHE A C 1
ATOM 764 O O . PHE A 1 110 ? 0.375 14.679 -4.156 1.00 67.38 110 PHE A O 1
ATOM 771 N N . ASP A 1 111 ? -1.061 15.819 -2.863 1.00 59.84 111 ASP A N 1
ATOM 772 C CA . ASP A 1 111 ? -0.024 16.650 -2.240 1.00 59.84 111 ASP A CA 1
ATOM 773 C C . ASP A 1 111 ? 0.716 15.914 -1.096 1.00 59.84 111 ASP A C 1
ATOM 775 O O . ASP A 1 111 ? 1.792 16.345 -0.649 1.00 59.84 111 ASP A O 1
ATOM 779 N N . ASP A 1 112 ? 0.220 14.743 -0.677 1.00 64.50 112 ASP A N 1
ATOM 780 C CA . ASP A 1 112 ? 0.697 14.036 0.513 1.00 64.50 112 ASP A CA 1
ATOM 781 C C . ASP A 1 112 ? 1.940 13.160 0.302 1.00 64.50 112 ASP A C 1
ATOM 783 O O . ASP A 1 112 ? 2.598 12.758 1.265 1.00 64.50 112 ASP A O 1
ATOM 787 N N . TYR A 1 113 ? 2.394 12.941 -0.939 1.00 64.31 113 TYR A N 1
ATOM 788 C CA . TYR A 1 113 ? 3.626 12.158 -1.160 1.00 64.31 113 TYR A CA 1
ATOM 789 C C . TYR A 1 113 ? 4.868 12.774 -0.482 1.00 64.31 113 TYR A C 1
ATOM 791 O O . TYR A 1 113 ? 5.890 12.101 -0.315 1.00 64.31 113 TYR A O 1
ATOM 799 N N . THR A 1 114 ? 4.802 14.057 -0.098 1.00 64.38 114 THR A N 1
ATOM 800 C CA . THR A 1 114 ? 5.875 14.766 0.612 1.00 64.38 114 THR A CA 1
ATOM 801 C C . THR A 1 114 ? 5.796 14.674 2.137 1.00 64.38 114 THR A C 1
ATOM 803 O O . THR A 1 114 ? 6.858 14.643 2.770 1.00 64.38 114 THR A O 1
ATOM 806 N N . ASN A 1 115 ? 4.605 14.566 2.741 1.00 69.44 115 ASN A N 1
ATOM 807 C CA . ASN A 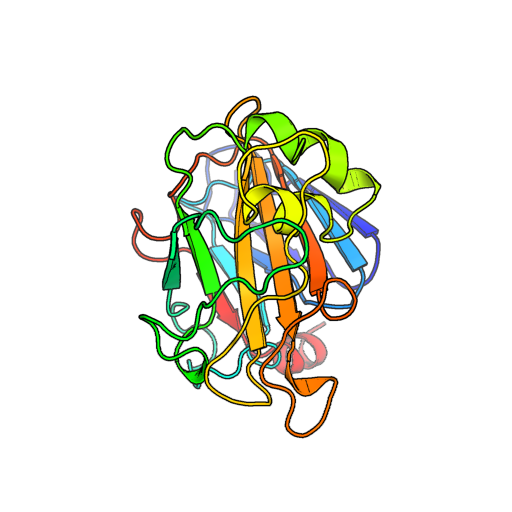1 115 ? 4.491 14.282 4.180 1.00 69.44 115 ASN A CA 1
ATOM 808 C C . ASN A 1 115 ? 4.655 12.777 4.418 1.00 69.44 115 ASN A C 1
ATOM 810 O O . ASN A 1 115 ? 5.399 12.366 5.315 1.00 69.44 115 ASN A O 1
ATOM 814 N N . GLY A 1 116 ? 4.090 11.961 3.522 1.00 64.69 116 GLY A N 1
ATOM 815 C CA . GLY A 1 116 ? 4.213 10.509 3.454 1.00 64.69 116 GLY A CA 1
ATOM 816 C C . GLY A 1 116 ? 3.852 9.840 4.771 1.00 64.69 116 GLY A C 1
ATOM 817 O O . GLY A 1 116 ? 4.644 9.053 5.299 1.00 64.69 116 GLY A O 1
ATOM 818 N N . ASP A 1 117 ? 2.720 10.236 5.332 1.00 77.50 117 ASP A N 1
ATOM 819 C CA . ASP A 1 117 ? 2.019 9.467 6.346 1.00 77.50 117 ASP A CA 1
ATOM 820 C C . ASP A 1 117 ? 0.756 8.853 5.713 1.00 77.50 117 ASP A C 1
ATOM 822 O O . ASP A 1 117 ? 0.603 8.853 4.494 1.00 77.50 117 ASP A O 1
ATOM 826 N N . ALA A 1 118 ? -0.084 8.206 6.517 1.00 87.50 118 ALA A N 1
ATOM 827 C CA . ALA A 1 118 ? -1.337 7.611 6.055 1.00 87.50 118 ALA A CA 1
ATOM 828 C C . ALA A 1 118 ? -2.563 8.440 6.481 1.00 87.50 118 ALA A C 1
ATOM 830 O O . ALA A 1 118 ? -3.666 7.896 6.549 1.00 87.50 118 ALA A O 1
ATOM 831 N N . VAL A 1 119 ? -2.390 9.733 6.801 1.00 87.31 119 VAL A N 1
ATOM 832 C CA . VAL A 1 119 ? -3.491 10.604 7.261 1.00 87.31 119 VAL A CA 1
ATOM 833 C C . VAL A 1 119 ? -4.530 10.727 6.162 1.00 87.31 119 VAL A C 1
ATOM 835 O O . VAL A 1 119 ? -5.717 10.516 6.399 1.00 87.31 119 VAL A O 1
ATOM 838 N N . GLU A 1 120 ? -4.073 11.029 4.957 1.00 85.69 120 GLU A N 1
ATOM 839 C CA . GLU A 1 120 ? -4.931 11.219 3.796 1.00 85.69 120 GLU A CA 1
ATOM 840 C C . GLU A 1 120 ? -5.641 9.917 3.383 1.00 85.69 120 GLU A C 1
ATOM 842 O O . GLU A 1 120 ? -6.850 9.917 3.145 1.00 85.69 120 GLU A O 1
ATOM 847 N N . LEU A 1 121 ? -4.956 8.767 3.465 1.00 88.06 121 LEU A N 1
ATOM 848 C CA . LEU A 1 121 ? -5.590 7.451 3.305 1.00 88.06 121 LEU A CA 1
ATOM 849 C C . LEU A 1 121 ? -6.735 7.249 4.313 1.00 88.06 121 LEU A C 1
ATOM 851 O O . LEU A 1 121 ? -7.823 6.810 3.945 1.00 88.06 121 LEU A O 1
ATOM 855 N N . PHE A 1 122 ? -6.514 7.558 5.591 1.00 89.12 122 PHE A N 1
ATOM 856 C CA . PHE A 1 122 ? -7.528 7.339 6.624 1.00 89.12 122 PHE A CA 1
ATOM 857 C C . PHE A 1 122 ? -8.711 8.319 6.485 1.00 89.12 122 PHE A C 1
ATOM 859 O O . PHE A 1 122 ? -9.851 7.946 6.779 1.00 89.12 122 PHE A O 1
ATOM 866 N N . LYS A 1 123 ? -8.477 9.543 5.996 1.00 85.50 123 LYS A N 1
ATOM 867 C CA . LYS A 1 123 ? -9.540 10.523 5.718 1.00 85.50 123 LYS A CA 1
ATOM 868 C C . LYS A 1 123 ? -10.416 10.070 4.562 1.00 85.50 123 LYS A C 1
ATOM 870 O O . LYS A 1 123 ? -11.640 10.173 4.641 1.00 85.50 123 LYS A O 1
ATOM 875 N N . MET A 1 124 ? -9.803 9.517 3.515 1.00 83.50 124 MET A N 1
ATOM 876 C CA . MET A 1 124 ? -10.520 8.957 2.367 1.00 83.50 124 MET A CA 1
ATOM 877 C C . MET A 1 124 ? -11.503 7.855 2.800 1.00 83.50 124 MET A C 1
ATOM 879 O O . MET A 1 124 ? -12.608 7.764 2.264 1.00 83.50 124 MET A O 1
ATOM 883 N N . LEU A 1 125 ? -11.135 7.058 3.809 1.00 85.06 125 LEU A N 1
ATOM 884 C CA . LEU A 1 125 ? -11.942 5.953 4.339 1.00 85.06 125 LEU A CA 1
ATOM 885 C C . LEU A 1 125 ? -13.019 6.371 5.359 1.00 85.06 125 LEU A C 1
ATOM 887 O O . LEU A 1 125 ? -13.753 5.506 5.837 1.00 85.06 125 LEU A O 1
ATOM 891 N N . ALA A 1 126 ? -13.105 7.649 5.742 1.00 83.81 126 ALA A N 1
ATOM 892 C CA . ALA A 1 126 ? -14.043 8.147 6.754 1.00 83.81 126 ALA A CA 1
ATOM 893 C C . ALA A 1 126 ? -15.405 8.538 6.155 1.00 83.81 126 ALA A C 1
ATOM 895 O O . ALA A 1 126 ? -15.630 8.472 4.957 1.00 83.81 126 ALA A O 1
ATOM 896 N N . ALA A 1 127 ? -16.371 8.974 6.962 1.00 77.31 127 ALA A N 1
ATOM 897 C CA . ALA A 1 127 ? -17.582 9.626 6.458 1.00 77.31 127 ALA A CA 1
ATOM 898 C C . ALA A 1 127 ? -17.295 11.061 5.992 1.00 77.31 127 ALA A C 1
ATOM 900 O O . ALA A 1 127 ? -16.439 11.748 6.543 1.00 77.31 127 ALA A O 1
ATOM 901 N N . VAL A 1 128 ? -18.118 11.554 5.065 1.00 73.94 128 VAL A N 1
ATOM 902 C CA . VAL A 1 128 ? -18.045 12.914 4.505 1.00 73.94 128 VAL A CA 1
ATOM 903 C C . VAL A 1 128 ? -18.010 14.002 5.573 1.00 73.94 128 VAL A C 1
ATOM 905 O O . VAL A 1 128 ? -18.958 14.175 6.342 1.00 73.94 128 VAL A O 1
ATOM 908 N N . GLY A 1 129 ? -16.927 14.780 5.570 1.00 69.69 129 GLY A N 1
ATOM 909 C CA . GLY A 1 129 ? -16.729 15.951 6.415 1.00 69.69 129 GLY A CA 1
ATOM 910 C C . GLY A 1 129 ? -15.281 16.431 6.385 1.00 69.69 129 GLY A C 1
ATOM 911 O O . GLY A 1 129 ? -14.350 15.638 6.291 1.00 69.69 129 GLY A O 1
ATOM 912 N N . ALA A 1 130 ? -15.085 17.748 6.465 1.00 70.56 130 ALA A N 1
ATOM 913 C CA . ALA A 1 130 ? -13.748 18.328 6.482 1.00 70.56 130 ALA A CA 1
ATOM 914 C C . ALA A 1 130 ? -12.979 17.866 7.732 1.00 70.56 130 ALA A C 1
ATOM 916 O O . ALA A 1 130 ? -13.381 18.196 8.850 1.00 70.56 130 ALA A O 1
ATOM 917 N N . ASN A 1 131 ? -11.839 17.200 7.522 1.00 74.12 131 ASN A N 1
ATOM 918 C CA . ASN A 1 131 ? -10.966 16.622 8.555 1.00 74.12 131 ASN A CA 1
ATOM 919 C C . ASN A 1 131 ? -11.531 15.408 9.308 1.00 74.12 131 ASN A C 1
ATOM 921 O O . ASN A 1 131 ? -10.970 15.060 10.344 1.00 74.12 131 ASN A O 1
ATOM 925 N N . ASN A 1 132 ? -12.599 14.775 8.819 1.00 84.69 132 ASN A N 1
ATOM 926 C CA . ASN A 1 132 ? -13.010 13.491 9.379 1.00 84.69 132 ASN A CA 1
ATOM 927 C C . ASN A 1 132 ? -11.957 12.434 9.049 1.00 84.69 132 ASN A C 1
ATOM 929 O O . ASN A 1 132 ? -11.471 12.387 7.920 1.00 84.69 132 ASN A O 1
ATOM 933 N N . ASN A 1 133 ? -11.652 11.571 10.010 1.00 87.38 133 ASN A N 1
ATOM 934 C CA . ASN A 1 133 ? -10.689 10.494 9.842 1.00 87.38 133 ASN A CA 1
ATOM 935 C C . ASN A 1 133 ? -11.223 9.204 10.460 1.00 87.38 133 ASN A C 1
ATOM 937 O O . ASN A 1 133 ? -11.903 9.251 11.483 1.00 87.38 133 ASN A O 1
ATOM 941 N N . ILE A 1 134 ? -10.903 8.042 9.892 1.00 89.25 134 ILE A N 1
ATOM 942 C CA . ILE A 1 134 ? -11.131 6.793 10.631 1.00 89.25 134 ILE A CA 1
ATOM 943 C C . ILE A 1 134 ? -10.136 6.687 11.786 1.00 89.25 134 ILE A C 1
ATOM 945 O O . ILE A 1 134 ? -9.009 7.177 11.706 1.00 89.25 134 ILE A O 1
ATOM 949 N N . GLY A 1 135 ? -10.534 6.017 12.864 1.00 90.38 135 GLY A N 1
ATOM 950 C CA . GLY A 1 135 ? -9.625 5.723 13.975 1.00 90.38 135 GLY A CA 1
ATOM 951 C C . GLY A 1 135 ? -8.672 4.565 13.661 1.00 90.38 135 GLY A C 1
ATOM 952 O O . GLY A 1 135 ? -7.529 4.551 14.121 1.00 90.38 135 GLY A O 1
ATOM 953 N N . SER A 1 136 ? -9.144 3.589 12.880 1.00 92.56 136 SER A N 1
ATOM 954 C CA . SER A 1 136 ? -8.399 2.380 12.518 1.00 92.56 136 SER A CA 1
ATOM 955 C C . SER A 1 136 ? -9.058 1.602 11.377 1.00 92.56 136 SER A C 1
ATOM 957 O O . SER A 1 136 ? -10.245 1.773 11.096 1.00 92.56 136 SER A O 1
ATOM 959 N N . ILE A 1 137 ? -8.296 0.698 10.764 1.00 92.31 137 ILE A N 1
ATOM 960 C CA . ILE A 1 137 ? -8.780 -0.350 9.858 1.00 92.31 137 ILE A CA 1
ATOM 961 C C . ILE A 1 137 ? -8.851 -1.659 10.652 1.00 92.31 137 ILE A C 1
ATOM 963 O O . ILE A 1 137 ? -7.858 -2.077 11.236 1.00 92.31 137 ILE A O 1
ATOM 967 N N . THR A 1 138 ? -10.008 -2.311 10.699 1.00 92.25 138 THR A N 1
ATOM 968 C CA . THR A 1 138 ? -10.186 -3.615 11.360 1.00 92.25 138 THR A CA 1
ATOM 969 C C . THR A 1 138 ? -9.910 -4.744 10.373 1.00 92.25 138 THR A C 1
ATOM 971 O O . THR A 1 138 ? -10.556 -4.807 9.328 1.00 92.25 138 THR A O 1
ATOM 974 N N . VAL A 1 139 ? -8.985 -5.633 10.726 1.00 92.19 139 VAL A N 1
ATOM 975 C CA . VAL A 1 139 ? -8.619 -6.863 9.998 1.00 92.19 139 VAL A CA 1
ATOM 976 C C . VAL A 1 139 ? -9.223 -8.089 10.688 1.00 92.19 139 VAL A C 1
ATOM 978 O O . VAL A 1 139 ? -9.701 -7.985 11.820 1.00 92.19 139 VAL A O 1
ATOM 981 N N . ASP A 1 140 ? -9.253 -9.246 10.028 1.00 89.50 140 ASP A N 1
ATOM 982 C CA . ASP A 1 140 ? -9.883 -10.443 10.599 1.00 89.50 140 ASP A CA 1
ATOM 983 C C . ASP A 1 140 ? -8.991 -11.191 11.603 1.00 89.50 140 ASP A C 1
ATOM 985 O O . ASP A 1 140 ? -9.506 -11.769 12.568 1.00 89.50 140 ASP A O 1
ATOM 989 N N . ASN A 1 141 ? -7.667 -11.094 11.447 1.00 89.00 141 ASN A N 1
ATOM 990 C CA . ASN A 1 141 ? -6.690 -11.755 12.296 1.00 89.00 141 ASN A CA 1
ATOM 991 C C . ASN A 1 141 ? -5.603 -10.789 12.771 1.00 89.00 141 ASN A C 1
ATOM 993 O O . ASN A 1 141 ? -5.117 -9.917 12.054 1.00 89.00 141 ASN A O 1
ATOM 997 N N . ALA A 1 142 ? -5.167 -10.988 14.015 1.00 89.19 142 ALA A N 1
ATOM 998 C CA . ALA A 1 142 ? -4.027 -10.258 14.539 1.00 89.19 142 ALA A CA 1
ATOM 999 C C . ALA A 1 142 ? -2.741 -10.764 13.893 1.00 89.19 142 ALA A C 1
ATOM 1001 O O . ALA A 1 142 ? -2.447 -11.962 13.958 1.00 89.19 142 ALA A O 1
ATOM 1002 N N . GLY A 1 143 ? -1.950 -9.852 13.341 1.00 88.62 143 GLY A N 1
ATOM 1003 C CA . GLY A 1 143 ? -0.745 -10.219 12.608 1.00 88.62 143 GLY A CA 1
ATOM 1004 C C . GLY A 1 143 ? -0.849 -10.057 11.102 1.00 88.62 143 GLY A C 1
ATOM 1005 O O . GLY A 1 143 ? 0.175 -10.187 10.437 1.00 88.62 143 GLY A O 1
ATOM 1006 N N . ASP A 1 144 ? -2.032 -9.752 10.578 1.00 91.56 144 ASP A N 1
ATOM 1007 C CA . ASP A 1 144 ? -2.238 -9.504 9.159 1.00 91.56 144 ASP A CA 1
ATOM 1008 C C . ASP A 1 144 ? -1.421 -8.319 8.656 1.00 91.56 144 ASP A C 1
ATOM 1010 O O . ASP A 1 144 ? -1.332 -7.260 9.296 1.00 91.56 144 ASP A O 1
ATOM 1014 N N . GLN A 1 145 ? -0.816 -8.543 7.493 1.00 92.75 145 GLN A N 1
ATOM 1015 C CA . GLN A 1 145 ? 0.031 -7.606 6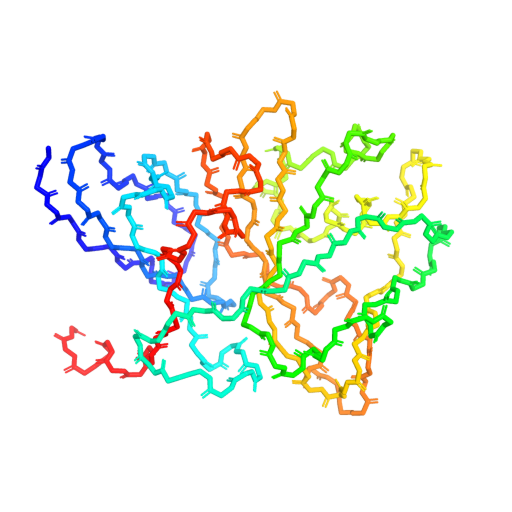.778 1.00 92.75 145 GLN A CA 1
ATOM 1016 C C . GLN A 1 145 ? -0.314 -7.654 5.297 1.00 92.75 145 GLN A C 1
ATOM 1018 O O . GLN A 1 145 ? -0.398 -8.733 4.712 1.00 92.75 145 GLN A O 1
ATOM 1023 N N . PHE A 1 146 ? -0.480 -6.490 4.686 1.00 93.56 146 PHE A N 1
ATOM 1024 C CA . PHE A 1 146 ? -0.787 -6.368 3.265 1.00 93.56 146 PHE A CA 1
ATOM 1025 C C . PHE A 1 146 ? -0.451 -4.963 2.777 1.00 93.56 146 PHE A C 1
ATOM 1027 O O . PHE A 1 146 ? -0.284 -4.021 3.557 1.00 93.56 146 PHE A O 1
ATOM 1034 N N . TYR A 1 147 ? -0.344 -4.816 1.466 1.00 94.44 147 TYR A N 1
ATOM 1035 C CA . TYR A 1 147 ? -0.182 -3.522 0.823 1.00 94.44 147 TYR A CA 1
ATOM 1036 C C . TYR A 1 147 ? -1.544 -2.882 0.552 1.00 94.44 147 TYR A C 1
ATOM 1038 O O . TYR A 1 147 ? -2.510 -3.581 0.263 1.00 94.44 147 TYR A O 1
ATOM 1046 N N . ILE A 1 148 ? -1.632 -1.557 0.616 1.00 92.62 148 ILE A N 1
ATOM 1047 C CA . ILE A 1 148 ? -2.826 -0.800 0.225 1.00 92.62 148 ILE A CA 1
ATOM 1048 C C . ILE A 1 148 ? -2.443 0.149 -0.896 1.00 92.62 148 ILE A C 1
ATOM 1050 O O . ILE A 1 148 ? -1.438 0.854 -0.805 1.00 92.62 148 ILE A O 1
ATOM 1054 N N . VAL A 1 149 ? -3.268 0.169 -1.932 1.00 89.75 149 VAL A N 1
ATOM 1055 C CA . VAL A 1 149 ? -3.187 1.106 -3.036 1.00 89.75 149 VAL A CA 1
ATOM 1056 C C . VAL A 1 149 ? -4.392 2.025 -3.001 1.00 89.75 149 VAL A C 1
ATOM 1058 O O . VAL A 1 149 ? -5.526 1.557 -3.007 1.00 89.75 149 VAL A O 1
ATOM 1061 N N . ALA A 1 150 ? -4.128 3.326 -2.965 1.00 87.25 150 ALA A N 1
ATOM 1062 C CA . ALA A 1 150 ? -5.138 4.367 -3.080 1.00 87.25 150 ALA A CA 1
ATOM 1063 C C . ALA A 1 150 ? -4.789 5.287 -4.248 1.00 87.25 150 ALA A C 1
ATOM 1065 O O . ALA A 1 150 ? -3.608 5.518 -4.524 1.00 87.25 150 ALA A O 1
ATOM 1066 N N . TYR A 1 151 ? -5.810 5.803 -4.917 1.00 82.06 151 TYR A N 1
ATOM 1067 C CA . TYR A 1 151 ? -5.655 6.683 -6.066 1.00 82.06 151 TYR A CA 1
ATOM 1068 C C . TYR A 1 151 ? -6.036 8.124 -5.732 1.00 82.06 151 TYR A C 1
ATOM 1070 O O . TYR A 1 151 ? -6.771 8.379 -4.782 1.00 82.06 151 TYR A O 1
ATOM 1078 N N . ASP A 1 152 ? -5.516 9.062 -6.510 1.00 75.06 152 ASP A N 1
ATOM 1079 C CA . ASP A 1 152 ? -5.997 10.442 -6.527 1.00 75.06 152 ASP A CA 1
ATOM 1080 C C . ASP A 1 152 ? -6.774 10.689 -7.828 1.00 75.06 152 ASP A C 1
ATOM 1082 O O . ASP A 1 152 ? -6.212 10.533 -8.918 1.00 75.06 152 ASP A O 1
ATOM 1086 N N . ASP A 1 153 ? -8.055 11.052 -7.702 1.00 65.94 153 ASP A N 1
ATOM 1087 C CA . ASP A 1 153 ? -9.002 11.211 -8.816 1.00 65.94 153 ASP A CA 1
ATOM 1088 C C . ASP A 1 153 ? -8.801 12.531 -9.589 1.00 65.94 153 ASP A C 1
ATOM 1090 O O . ASP A 1 153 ? -8.986 12.590 -10.811 1.00 65.94 153 ASP A O 1
ATOM 1094 N N . ASP A 1 154 ? -8.371 13.592 -8.903 1.00 68.12 154 ASP A N 1
ATOM 1095 C CA . ASP A 1 154 ? -8.183 14.927 -9.472 1.00 68.12 154 ASP A CA 1
ATOM 1096 C C . ASP A 1 154 ? -6.904 15.014 -10.317 1.00 68.12 154 ASP A C 1
ATOM 1098 O O . ASP A 1 154 ? -6.896 15.582 -11.419 1.00 68.12 154 ASP A O 1
ATOM 1102 N N . THR A 1 155 ? -5.804 14.448 -9.817 1.00 70.94 155 THR A N 1
ATOM 1103 C CA . THR A 1 155 ? -4.492 14.496 -10.467 1.00 70.94 155 THR A CA 1
ATOM 1104 C C . THR A 1 155 ? -3.851 13.112 -10.502 1.00 70.94 155 THR A C 1
ATOM 1106 O O . THR A 1 155 ? -2.767 12.930 -9.960 1.00 70.94 155 THR A O 1
ATOM 1109 N N . GLN A 1 156 ? -4.518 12.162 -11.175 1.00 77.56 156 GLN A N 1
ATOM 1110 C CA . GLN A 1 156 ? -4.068 10.790 -11.490 1.00 77.56 156 GLN A CA 1
ATOM 1111 C C . GLN A 1 156 ? -2.727 10.395 -10.861 1.00 77.56 156 GLN A C 1
ATOM 1113 O O . GLN A 1 156 ? -1.641 10.737 -11.358 1.00 77.56 156 GLN A O 1
ATOM 1118 N N . GLY A 1 157 ? -2.803 9.640 -9.778 1.00 82.56 157 GLY A N 1
ATOM 1119 C CA . GLY A 1 157 ? -1.647 9.125 -9.071 1.00 82.56 157 GLY A CA 1
ATOM 1120 C C . GLY A 1 157 ? -2.021 7.908 -8.248 1.00 82.56 157 GLY A C 1
ATOM 1121 O O . GLY A 1 157 ? -3.169 7.746 -7.857 1.00 82.56 157 GLY A O 1
ATOM 1122 N N . MET A 1 158 ? -1.038 7.050 -7.993 1.00 87.12 158 MET A N 1
ATOM 1123 C CA . MET A 1 158 ? -1.217 5.847 -7.183 1.00 87.12 158 MET A CA 1
ATOM 1124 C C . MET A 1 158 ? -0.284 5.909 -5.979 1.00 87.12 158 MET A C 1
ATOM 1126 O O . MET A 1 158 ? 0.936 6.016 -6.126 1.00 87.12 158 MET A O 1
ATOM 1130 N N . HIS A 1 159 ? -0.855 5.821 -4.788 1.00 89.50 159 HIS A N 1
ATOM 1131 C CA . HIS A 1 159 ? -0.144 5.757 -3.522 1.00 89.50 159 HIS A CA 1
ATOM 1132 C C . HIS A 1 159 ? -0.077 4.314 -3.050 1.00 89.50 159 HIS A C 1
ATOM 1134 O O . HIS A 1 159 ? -1.077 3.603 -3.075 1.00 89.50 159 HIS A O 1
ATOM 1140 N N . LEU A 1 160 ? 1.101 3.890 -2.604 1.00 91.38 160 LEU A N 1
ATOM 1141 C CA . LEU A 1 160 ? 1.346 2.561 -2.066 1.00 91.38 160 LEU A CA 1
ATOM 1142 C C . LEU A 1 160 ? 1.717 2.668 -0.589 1.00 91.38 160 LEU A C 1
ATOM 1144 O O . LEU A 1 160 ? 2.717 3.298 -0.229 1.00 91.38 160 LEU A O 1
ATOM 1148 N N . TYR A 1 161 ? 0.944 1.983 0.239 1.00 93.81 161 TYR A N 1
ATOM 1149 C CA . TYR A 1 161 ? 1.134 1.867 1.677 1.00 93.81 161 TYR A CA 1
ATOM 1150 C C . TYR A 1 161 ? 1.312 0.402 2.069 1.00 93.81 161 TYR A C 1
ATOM 1152 O O . TYR A 1 161 ? 0.909 -0.505 1.340 1.00 93.81 161 TYR A O 1
ATOM 1160 N N . HIS A 1 162 ? 1.885 0.158 3.241 1.00 94.31 162 HIS A N 1
ATOM 1161 C CA . HIS A 1 162 ? 1.906 -1.151 3.885 1.00 94.31 162 HIS A CA 1
ATOM 1162 C C . HIS A 1 162 ? 1.220 -1.063 5.240 1.00 94.31 162 HIS A C 1
ATOM 1164 O O . HIS A 1 162 ? 1.573 -0.217 6.057 1.00 94.31 162 HIS A O 1
ATOM 1170 N N . ALA A 1 163 ? 0.225 -1.920 5.446 1.00 93.62 163 ALA A N 1
ATOM 1171 C CA . ALA A 1 163 ? -0.502 -2.068 6.695 1.00 93.62 163 ALA A CA 1
ATOM 1172 C C . ALA A 1 163 ? 0.070 -3.246 7.483 1.00 93.62 163 ALA A C 1
ATOM 1174 O O . ALA A 1 163 ? 0.319 -4.317 6.923 1.00 93.62 163 ALA A O 1
ATOM 1175 N N . ASN A 1 164 ? 0.257 -3.064 8.791 1.00 92.31 164 ASN A N 1
ATOM 1176 C CA . ASN A 1 164 ? 0.830 -4.093 9.647 1.00 92.31 164 ASN A CA 1
ATOM 1177 C C . ASN A 1 164 ? 0.154 -4.165 11.021 1.00 92.31 164 ASN A C 1
ATOM 1179 O O . ASN A 1 164 ? 0.619 -3.553 11.981 1.00 92.31 164 ASN A O 1
ATOM 1183 N N . SER A 1 165 ? -0.869 -5.013 11.149 1.00 89.12 165 SER A N 1
ATOM 1184 C CA . SER A 1 165 ? -1.483 -5.306 12.457 1.00 89.12 165 SER A CA 1
ATOM 1185 C C . SER A 1 165 ? -0.587 -6.174 13.359 1.00 89.12 165 SER A C 1
ATOM 1187 O O . SER A 1 165 ? -0.826 -6.306 14.556 1.00 89.12 165 SER A O 1
ATOM 1189 N N . ALA A 1 166 ? 0.496 -6.754 12.821 1.00 71.62 166 ALA A N 1
ATOM 1190 C CA . ALA A 1 166 ? 1.449 -7.565 13.585 1.00 71.62 166 ALA A CA 1
ATOM 1191 C C . ALA A 1 166 ? 2.355 -6.756 14.518 1.00 71.62 166 ALA A C 1
ATOM 1193 O O . ALA A 1 166 ? 3.106 -7.350 15.299 1.00 71.62 166 ALA A O 1
ATOM 1194 N N . ALA A 1 167 ? 2.319 -5.422 14.451 1.00 69.25 167 ALA A N 1
ATOM 1195 C CA . ALA A 1 167 ? 3.070 -4.574 15.369 1.00 69.25 167 ALA A CA 1
ATOM 1196 C C . ALA A 1 167 ? 2.641 -4.787 16.835 1.00 69.25 167 ALA A C 1
ATOM 1198 O O . ALA A 1 167 ? 3.466 -4.633 17.744 1.00 69.25 167 ALA A O 1
ATOM 1199 N N . VAL A 1 168 ? 1.392 -5.214 17.073 1.00 73.19 168 VAL A N 1
ATOM 1200 C CA . VAL A 1 168 ? 0.828 -5.441 18.408 1.00 73.19 168 VAL A CA 1
ATOM 1201 C C . VAL A 1 168 ? 0.187 -6.833 18.508 1.00 73.19 168 VAL A C 1
ATOM 1203 O O . VAL A 1 168 ? -0.703 -7.218 17.758 1.00 73.19 168 VAL A O 1
ATOM 1206 N N . LEU A 1 169 ? 0.634 -7.633 19.484 1.00 70.62 169 LEU A N 1
ATOM 1207 C CA . LEU A 1 169 ? 0.136 -8.999 19.679 1.00 70.62 169 LEU A CA 1
ATOM 1208 C C . LEU A 1 169 ? -1.357 -8.997 20.055 1.00 70.62 169 LEU A C 1
ATOM 1210 O O . LEU A 1 169 ? -1.722 -8.487 21.115 1.00 70.62 169 LEU A O 1
ATOM 1214 N N . SER A 1 170 ? -2.179 -9.719 19.288 1.00 80.38 170 SER A N 1
ATOM 1215 C CA . SER A 1 170 ? -3.647 -9.831 19.450 1.00 80.38 170 SER A CA 1
ATOM 1216 C C . SER A 1 170 ? -4.447 -8.608 18.988 1.00 80.38 170 SER A C 1
ATOM 1218 O O . SER A 1 170 ? -5.641 -8.539 19.279 1.00 80.38 170 SER A O 1
ATOM 1220 N N . ASP A 1 171 ? -3.810 -7.665 18.296 1.00 84.06 171 ASP A N 1
ATOM 1221 C CA . ASP A 1 171 ? -4.482 -6.500 17.735 1.00 84.06 171 ASP A CA 1
ATOM 1222 C C . ASP A 1 171 ? -5.024 -6.812 16.340 1.00 84.06 171 ASP A C 1
ATOM 1224 O O . ASP A 1 171 ? -4.280 -7.215 15.453 1.00 84.06 171 ASP A O 1
ATOM 1228 N N . THR A 1 172 ? -6.333 -6.660 16.164 1.00 91.12 172 THR A N 1
ATOM 1229 C CA . THR A 1 172 ? -7.012 -6.771 14.865 1.00 91.12 172 THR A CA 1
ATOM 1230 C C . THR A 1 172 ? -7.325 -5.393 14.291 1.00 91.12 172 THR A C 1
ATOM 1232 O O . THR A 1 172 ? -8.217 -5.253 13.459 1.00 91.12 172 THR A O 1
ATOM 1235 N N . SER A 1 173 ? -6.658 -4.351 14.780 1.00 92.06 173 SER A N 1
ATOM 1236 C CA . SER A 1 173 ? -6.782 -2.988 14.295 1.00 92.06 173 SER A CA 1
ATOM 1237 C C . SER A 1 173 ? -5.441 -2.489 13.773 1.00 92.06 173 SER A C 1
ATOM 1239 O O . SER A 1 173 ? -4.394 -2.754 14.350 1.00 92.06 173 SER A O 1
ATOM 1241 N N . VAL A 1 174 ? -5.487 -1.788 12.647 1.00 93.12 174 VAL A N 1
ATOM 1242 C CA . VAL A 1 174 ? -4.362 -1.058 12.074 1.00 93.12 174 VAL A CA 1
ATOM 1243 C C . VAL A 1 174 ? -4.657 0.416 12.268 1.00 93.12 174 VAL A C 1
ATOM 1245 O O . VAL A 1 174 ? -5.601 0.964 11.691 1.00 93.12 174 VAL A O 1
ATOM 1248 N N . THR A 1 175 ? -3.876 1.060 13.120 1.00 92.12 175 THR A N 1
ATOM 1249 C CA . THR A 1 175 ? -3.902 2.508 13.302 1.00 92.12 175 THR A CA 1
ATOM 1250 C C . THR A 1 175 ? -2.965 3.185 12.313 1.00 92.12 175 THR A C 1
ATOM 1252 O O . THR A 1 175 ? -2.101 2.562 11.702 1.00 92.12 175 THR A O 1
ATOM 1255 N N . ILE A 1 176 ? -3.086 4.502 12.188 1.00 89.88 176 ILE A N 1
ATOM 1256 C CA . ILE A 1 176 ? -2.235 5.291 11.294 1.00 89.88 176 ILE A CA 1
ATOM 1257 C C . ILE A 1 176 ? -0.727 5.119 11.562 1.00 89.88 176 ILE A C 1
ATOM 1259 O O . ILE A 1 176 ? 0.083 5.225 10.650 1.00 89.88 176 ILE A O 1
ATOM 1263 N N . ASN A 1 177 ? -0.339 4.822 12.807 1.00 88.50 177 ASN A N 1
ATOM 1264 C CA . ASN A 1 177 ? 1.064 4.627 13.191 1.00 88.50 177 ASN A CA 1
ATOM 1265 C C . ASN A 1 177 ? 1.615 3.251 12.788 1.00 88.50 177 ASN A C 1
ATOM 1267 O O . ASN A 1 177 ? 2.805 2.995 12.958 1.00 88.50 177 ASN A O 1
ATOM 1271 N N . GLU A 1 178 ? 0.750 2.363 12.305 1.00 91.00 178 GLU A N 1
ATOM 1272 C CA . GLU A 1 178 ? 1.071 1.009 11.845 1.00 91.00 178 GLU A CA 1
ATOM 1273 C C . GLU A 1 178 ? 1.034 0.917 10.314 1.00 91.00 178 GLU A C 1
ATOM 1275 O O . GLU A 1 178 ? 1.009 -0.175 9.742 1.00 91.00 178 GLU A O 1
ATOM 1280 N N . MET A 1 179 ? 1.040 2.085 9.667 1.00 91.19 179 MET A N 1
ATOM 1281 C CA . MET A 1 179 ? 1.088 2.260 8.229 1.00 91.19 179 MET A CA 1
ATOM 1282 C C . MET A 1 179 ? 2.464 2.773 7.811 1.00 91.19 179 MET A C 1
ATOM 1284 O O . MET A 1 179 ? 2.911 3.826 8.267 1.00 91.19 179 MET A O 1
ATOM 1288 N N . ASP A 1 180 ? 3.100 2.072 6.881 1.00 90.88 180 ASP A N 1
ATOM 1289 C CA . ASP A 1 180 ? 4.309 2.544 6.215 1.00 90.88 180 ASP A CA 1
ATOM 1290 C C . ASP A 1 180 ? 3.941 3.120 4.842 1.00 90.88 180 ASP A C 1
ATOM 1292 O O . ASP A 1 180 ? 3.415 2.413 3.981 1.00 90.88 180 ASP A O 1
ATOM 1296 N N . TYR A 1 181 ? 4.249 4.397 4.604 1.00 91.31 181 TYR A N 1
ATOM 1297 C CA . TYR A 1 181 ? 4.187 4.977 3.260 1.00 91.31 181 TYR A CA 1
ATOM 1298 C C . TYR A 1 181 ? 5.367 4.483 2.424 1.00 91.31 181 TYR A C 1
ATOM 1300 O O . TYR A 1 181 ? 6.520 4.676 2.818 1.00 91.31 181 TYR A O 1
ATOM 1308 N N . ILE A 1 182 ? 5.099 3.895 1.258 1.00 91.75 182 ILE A N 1
ATOM 1309 C CA . ILE A 1 182 ? 6.136 3.280 0.420 1.00 91.75 182 ILE A CA 1
ATOM 1310 C C . ILE A 1 182 ? 6.415 4.124 -0.804 1.00 91.75 182 ILE A C 1
ATOM 1312 O O . ILE A 1 182 ? 7.569 4.480 -1.045 1.00 91.75 182 ILE A O 1
ATOM 1316 N N . ALA A 1 183 ? 5.393 4.412 -1.608 1.00 91.06 183 ALA A N 1
ATOM 1317 C CA . ALA A 1 183 ? 5.626 5.054 -2.889 1.00 91.06 183 ALA A CA 1
ATOM 1318 C C . ALA A 1 183 ? 4.455 5.869 -3.423 1.00 91.06 183 ALA A C 1
ATOM 1320 O O . ALA A 1 183 ? 3.299 5.609 -3.110 1.00 91.06 183 ALA A O 1
ATOM 1321 N N . PHE A 1 184 ? 4.798 6.833 -4.274 1.00 90.31 184 PHE A N 1
ATOM 1322 C CA . PHE A 1 184 ? 3.881 7.544 -5.156 1.00 90.31 184 PHE A CA 1
ATOM 1323 C C . PHE A 1 184 ? 4.244 7.257 -6.609 1.00 90.31 184 PHE A C 1
ATOM 1325 O O . PHE A 1 184 ? 5.393 7.478 -6.994 1.00 90.31 184 PHE A O 1
ATOM 1332 N N . PHE A 1 185 ? 3.277 6.844 -7.419 1.00 89.31 185 PHE A N 1
ATOM 1333 C CA . PHE A 1 185 ? 3.427 6.667 -8.858 1.00 89.31 185 PHE A CA 1
ATOM 1334 C C . PHE A 1 185 ? 2.668 7.775 -9.581 1.00 89.31 185 PHE A C 1
ATOM 1336 O O . PHE A 1 185 ? 1.453 7.914 -9.444 1.00 89.31 185 PHE A O 1
ATOM 1343 N N . VAL A 1 186 ? 3.399 8.572 -10.354 1.00 87.50 186 VAL A N 1
ATOM 1344 C CA . VAL A 1 186 ? 2.848 9.711 -11.093 1.00 87.50 186 VAL A CA 1
ATOM 1345 C C . VAL A 1 186 ? 2.063 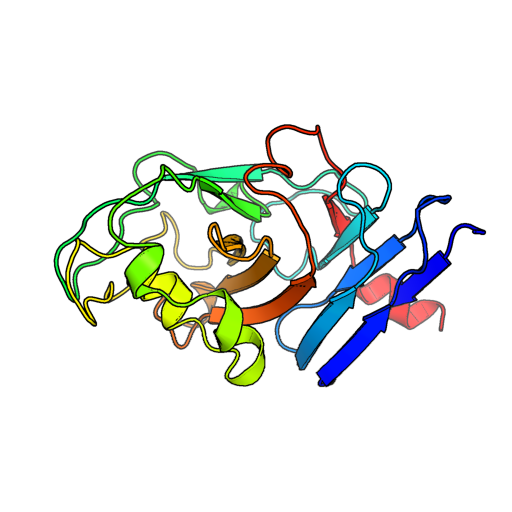9.229 -12.311 1.00 87.50 186 VAL A C 1
ATOM 1347 O O . VAL A 1 186 ? 2.577 8.412 -13.072 1.00 87.50 186 VAL A O 1
ATOM 1350 N N . ALA A 1 187 ? 0.886 9.818 -12.555 1.00 82.38 187 ALA A N 1
ATOM 1351 C CA . ALA A 1 187 ? 0.051 9.553 -13.731 1.00 82.38 187 ALA A CA 1
ATOM 1352 C C . ALA A 1 187 ? -0.402 8.086 -13.860 1.00 82.38 187 ALA A C 1
ATOM 1354 O O . ALA A 1 187 ? -0.625 7.591 -14.966 1.00 82.38 187 ALA A O 1
ATOM 1355 N N . ALA A 1 188 ? -0.532 7.394 -12.728 1.00 79.38 188 ALA A N 1
ATOM 1356 C CA . ALA A 1 188 ? -1.190 6.100 -12.658 1.00 79.38 188 ALA A CA 1
ATOM 1357 C C . ALA A 1 188 ? -2.709 6.315 -12.617 1.00 79.38 188 ALA A C 1
ATOM 1359 O O . ALA A 1 188 ? -3.193 7.094 -11.802 1.00 79.38 188 ALA A O 1
ATOM 1360 N N . ALA A 1 189 ? -3.437 5.655 -13.520 1.00 76.06 189 ALA A N 1
ATOM 1361 C CA . ALA A 1 189 ? -4.895 5.716 -13.551 1.00 76.06 189 ALA A CA 1
ATOM 1362 C C . ALA A 1 189 ? -5.517 4.837 -12.454 1.00 76.06 189 ALA A C 1
ATOM 1364 O O . ALA A 1 189 ? -4.879 3.892 -11.981 1.00 76.06 189 ALA A O 1
ATOM 1365 N N . ASP A 1 190 ? -6.765 5.143 -12.115 1.00 72.69 190 ASP A N 1
ATOM 1366 C CA . ASP A 1 190 ? -7.527 4.484 -11.055 1.00 72.69 190 ASP A CA 1
ATOM 1367 C C . ASP A 1 190 ? -7.931 3.055 -11.430 1.00 72.69 190 ASP A C 1
ATOM 1369 O O . ASP A 1 190 ? -8.168 2.743 -12.603 1.00 72.69 190 ASP A O 1
ATOM 1373 N N . GLU A 1 191 ? -8.044 2.195 -10.414 1.00 67.12 191 GLU A N 1
ATOM 1374 C CA . GLU A 1 191 ? -8.584 0.826 -10.508 1.00 67.12 191 GLU A CA 1
ATOM 1375 C C . GLU A 1 191 ? -7.866 -0.093 -11.513 1.00 67.12 191 GLU A C 1
ATOM 1377 O O . GLU A 1 191 ? -8.421 -1.064 -12.046 1.00 67.12 191 GLU A O 1
ATOM 1382 N N . VAL A 1 192 ? -6.613 0.225 -11.837 1.00 68.44 192 VAL A N 1
ATOM 1383 C CA . VAL A 1 192 ? -5.886 -0.483 -12.889 1.00 68.44 192 VAL A CA 1
ATOM 1384 C C . VAL A 1 192 ? -5.389 -1.839 -12.394 1.00 68.44 192 VAL A C 1
ATOM 1386 O O . VAL A 1 192 ? -5.287 -2.756 -13.215 1.00 68.44 192 VAL A O 1
ATOM 1389 N N . LEU A 1 193 ? -5.117 -2.025 -11.096 1.00 72.94 193 LEU A N 1
ATOM 1390 C CA . LEU A 1 193 ? -4.499 -3.256 -10.588 1.00 72.94 193 LEU A CA 1
ATOM 1391 C C . LEU A 1 193 ? -5.453 -4.455 -10.640 1.00 72.94 193 LEU A C 1
ATOM 1393 O O . LEU A 1 193 ? -5.075 -5.509 -11.163 1.00 72.94 193 LEU A O 1
ATOM 1397 N N . ALA A 1 194 ? -6.696 -4.305 -10.179 1.00 61.88 194 ALA A N 1
ATOM 1398 C CA . ALA A 1 194 ? -7.712 -5.355 -10.256 1.00 61.88 194 ALA A CA 1
ATOM 1399 C C . ALA A 1 194 ? -8.190 -5.607 -11.696 1.00 61.88 194 ALA A C 1
ATOM 1401 O O . ALA A 1 194 ? -8.558 -6.736 -12.036 1.00 61.88 194 ALA A O 1
ATOM 1402 N N . ALA A 1 195 ? -8.170 -4.588 -12.563 1.00 59.62 195 ALA A N 1
ATOM 1403 C CA . ALA A 1 195 ? -8.703 -4.681 -13.924 1.00 59.62 195 ALA A CA 1
ATOM 1404 C C . ALA A 1 195 ? -7.736 -5.301 -14.948 1.00 59.62 195 ALA A C 1
ATOM 1406 O O . ALA A 1 195 ? -8.183 -5.962 -15.891 1.00 59.62 195 ALA A O 1
ATOM 1407 N N . THR A 1 196 ? -6.421 -5.093 -14.809 1.00 59.31 196 THR A N 1
ATOM 1408 C CA . THR A 1 196 ? -5.446 -5.460 -15.858 1.00 59.31 196 THR A CA 1
ATOM 1409 C C . THR A 1 196 ? -4.847 -6.857 -15.744 1.00 59.31 196 THR A C 1
ATOM 1411 O O . THR A 1 196 ? -4.161 -7.284 -16.670 1.00 59.31 196 THR A O 1
ATOM 1414 N N . GLY A 1 197 ? -5.165 -7.626 -14.699 1.00 52.88 197 GLY A N 1
ATOM 1415 C CA . GLY A 1 197 ? -4.652 -8.990 -14.573 1.00 52.88 197 GLY A CA 1
ATOM 1416 C C . GLY A 1 197 ? -3.126 -9.016 -14.433 1.00 52.88 197 GLY A C 1
ATOM 1417 O O . GLY A 1 197 ? -2.437 -9.539 -15.300 1.00 52.88 197 GLY A O 1
ATOM 1418 N N . ALA A 1 198 ? -2.664 -8.489 -13.295 1.00 58.16 198 ALA A N 1
ATOM 1419 C CA . ALA A 1 198 ? -1.373 -8.713 -12.639 1.00 58.16 198 ALA A CA 1
ATOM 1420 C C . ALA A 1 198 ? -0.086 -8.248 -13.347 1.00 58.16 198 ALA A C 1
ATOM 1422 O O . ALA A 1 198 ? 0.593 -8.990 -14.057 1.00 58.16 198 ALA A O 1
ATOM 1423 N N . THR A 1 199 ? 0.339 -7.053 -12.946 1.00 76.62 199 THR A N 1
ATOM 1424 C CA . THR A 1 199 ? 1.716 -6.543 -13.021 1.00 76.62 199 THR A CA 1
ATOM 1425 C C . THR A 1 199 ? 2.380 -6.406 -11.653 1.00 76.62 199 THR A C 1
ATOM 1427 O O . THR A 1 199 ? 3.519 -5.962 -11.555 1.00 76.62 199 THR A O 1
ATOM 1430 N N . VAL A 1 200 ? 1.705 -6.840 -10.585 1.00 89.25 200 VAL A N 1
ATOM 1431 C CA . VAL A 1 200 ? 2.260 -6.869 -9.229 1.00 89.25 200 VAL A CA 1
ATOM 1432 C C . VAL A 1 200 ? 2.595 -8.303 -8.855 1.00 89.25 200 VAL A C 1
ATOM 1434 O O . VAL A 1 200 ? 1.721 -9.175 -8.827 1.00 89.25 200 VAL A O 1
ATOM 1437 N N . LEU A 1 201 ? 3.868 -8.545 -8.570 1.00 91.81 201 LEU A N 1
ATOM 1438 C CA . LEU A 1 201 ? 4.387 -9.839 -8.157 1.00 91.81 201 LEU A CA 1
ATOM 1439 C C . LEU A 1 201 ? 4.932 -9.743 -6.732 1.00 91.81 201 LEU A C 1
ATOM 1441 O O . LEU A 1 201 ? 5.543 -8.743 -6.353 1.00 91.81 201 LEU A O 1
ATOM 1445 N N . THR A 1 202 ? 4.759 -10.794 -5.940 1.00 91.69 202 THR A N 1
ATOM 1446 C CA . THR A 1 202 ? 5.480 -10.912 -4.670 1.00 91.69 202 THR A CA 1
ATOM 1447 C C . THR A 1 202 ? 6.891 -11.428 -4.933 1.00 91.69 202 THR A C 1
ATOM 1449 O O . THR A 1 202 ? 7.145 -12.147 -5.900 1.00 91.69 202 THR A O 1
ATOM 1452 N N . PHE A 1 203 ? 7.852 -11.050 -4.100 1.00 92.62 203 PHE A N 1
ATOM 1453 C CA . PHE A 1 203 ? 9.247 -11.430 -4.278 1.00 92.62 203 PHE A CA 1
ATOM 1454 C C . PHE A 1 203 ? 9.940 -11.621 -2.931 1.00 92.62 203 PHE A C 1
ATOM 1456 O O . PHE A 1 203 ? 9.693 -10.877 -1.984 1.00 92.62 203 PHE A O 1
ATOM 1463 N N . ASP A 1 204 ? 10.839 -12.599 -2.855 1.00 90.81 204 ASP A N 1
ATOM 1464 C CA . ASP A 1 204 ? 11.712 -12.812 -1.698 1.00 90.81 204 ASP A CA 1
ATOM 1465 C C . ASP A 1 204 ? 12.940 -11.897 -1.787 1.00 90.81 204 ASP A C 1
ATOM 1467 O O . ASP A 1 204 ? 13.928 -12.202 -2.468 1.00 90.81 204 ASP A O 1
ATOM 1471 N N . PHE A 1 205 ? 12.910 -10.773 -1.072 1.00 87.38 205 PHE A N 1
ATOM 1472 C CA . PHE A 1 205 ? 13.985 -9.779 -1.118 1.00 87.38 205 PHE A CA 1
ATOM 1473 C C . PHE A 1 205 ? 15.290 -10.280 -0.482 1.00 87.38 205 PHE A C 1
ATOM 1475 O O . PHE A 1 205 ? 16.354 -9.711 -0.747 1.00 87.38 205 PHE A O 1
ATOM 1482 N N . THR A 1 206 ? 15.272 -11.375 0.289 1.00 82.44 206 THR A N 1
ATOM 1483 C CA . THR A 1 206 ? 16.510 -11.977 0.810 1.00 82.44 206 THR A CA 1
ATOM 1484 C C . THR A 1 206 ? 17.393 -12.536 -0.309 1.00 82.44 206 THR A C 1
ATOM 1486 O O . THR A 1 206 ? 18.614 -12.615 -0.154 1.00 82.44 206 THR A O 1
ATOM 1489 N N . THR A 1 207 ? 16.807 -12.840 -1.471 1.00 76.94 207 THR A N 1
ATOM 1490 C CA . THR A 1 207 ? 17.531 -13.357 -2.640 1.00 76.94 207 THR A CA 1
ATOM 1491 C C . THR A 1 207 ? 18.279 -12.278 -3.429 1.00 76.94 207 THR A C 1
ATOM 1493 O O . THR A 1 207 ? 19.294 -12.587 -4.054 1.00 76.94 207 THR A O 1
ATOM 1496 N N . ILE A 1 208 ? 17.860 -11.007 -3.348 1.00 70.75 208 ILE A N 1
ATOM 1497 C CA . ILE A 1 208 ? 18.549 -9.878 -4.007 1.00 70.75 208 ILE A CA 1
ATOM 1498 C C . ILE A 1 208 ? 19.895 -9.592 -3.330 1.00 70.75 208 ILE A C 1
ATOM 1500 O O . ILE A 1 208 ? 20.893 -9.358 -4.009 1.00 70.75 208 ILE A O 1
ATOM 1504 N N . ASN A 1 209 ? 19.961 -9.732 -2.003 1.00 54.66 209 ASN A N 1
ATOM 1505 C CA . ASN A 1 209 ? 21.174 -9.505 -1.206 1.00 54.66 209 ASN A CA 1
ATOM 1506 C C . ASN A 1 209 ? 22.290 -10.545 -1.461 1.00 54.66 209 ASN A C 1
ATOM 1508 O O . ASN A 1 209 ? 23.410 -10.393 -0.980 1.00 54.66 209 ASN A O 1
ATOM 1512 N N . ALA A 1 210 ? 21.996 -11.630 -2.189 1.00 42.28 210 ALA A N 1
ATOM 1513 C CA . ALA A 1 210 ? 22.977 -12.649 -2.564 1.00 42.28 210 ALA A CA 1
ATOM 1514 C C . ALA A 1 210 ? 23.624 -12.403 -3.942 1.00 42.28 210 ALA A C 1
ATOM 1516 O O . ALA A 1 210 ? 24.582 -13.100 -4.286 1.00 42.28 210 ALA A O 1
ATOM 1517 N N . ALA A 1 211 ? 23.115 -11.447 -4.728 1.00 36.28 211 ALA A N 1
ATOM 1518 C CA . ALA A 1 211 ? 23.515 -11.241 -6.120 1.00 36.28 211 ALA A CA 1
ATOM 1519 C C . ALA A 1 211 ? 24.122 -9.859 -6.427 1.00 36.28 211 ALA A C 1
ATOM 1521 O O . ALA A 1 211 ? 24.712 -9.714 -7.500 1.00 36.28 211 ALA A O 1
ATOM 1522 N N . TYR A 1 212 ? 24.035 -8.887 -5.508 1.00 40.34 212 TYR A N 1
ATOM 1523 C CA . TYR A 1 212 ? 24.558 -7.525 -5.684 1.00 40.34 212 TYR A CA 1
ATOM 1524 C C . TYR A 1 212 ? 25.290 -7.013 -4.443 1.00 40.34 212 TYR A C 1
ATOM 1526 O O . TYR A 1 212 ? 24.714 -7.099 -3.338 1.00 40.34 212 TYR A O 1
#